Protein AF-N1ZTJ2-F1 (afdb_monomer)

Sequence (187 aa):
MTNTENTALQMIAEAARCPDYGPDMVKALMKKLDMNEKGFALLMNVAPSTVRLWTSGAAQPSGTARRLMQIYETGPEIVGRIDAFSTEFHEAGWHLKNMGRSIQGKPAQAEAKENGRVADAFKGAFRIERAFASAIGENVGLSLNALARLEQRAQRRPSVLEAMREQAAKAAPAKHQPEASHDRGSR

Mean predicted aligned error: 17.62 Å

Foldseek 3Di:
DPPVVVVVVVVVVVVVDQDFQALVNLVVLCVVLLFDLQLVCVQLVHDSVVSVCRNVVVDTDDPVSSVSSSCCVVCVCVVVVVLVVVVVVLVVVLVVVQVVCVVVVHHRDPDSDPDPPVVCSNVVRRPVRVVVVVVVVVVVVVVVVVVVVVVVVVVPDDDVVVVVVVVVVVPDDDDDDDDDDDDDDDD

Solvent-accessible surface area (backbone atoms only — not comparable to full-atom values): 10872 Å² total; per-residue (Å²): 131,68,65,64,58,52,47,52,51,47,53,52,50,57,73,63,55,68,65,84,62,47,26,67,54,48,50,49,47,30,58,74,69,52,36,50,58,59,38,46,12,58,77,68,73,50,55,42,67,56,44,49,28,26,53,68,56,80,40,74,65,51,75,68,53,30,47,51,51,50,50,46,67,77,41,56,67,54,58,57,52,52,53,50,50,53,49,54,53,50,51,52,53,49,52,52,51,30,50,56,31,45,77,71,74,37,80,58,69,90,63,82,74,70,62,54,76,68,53,40,50,50,54,45,33,51,50,59,44,52,54,50,54,49,54,50,51,53,52,51,52,52,51,52,53,51,49,53,52,50,50,54,50,57,75,67,49,78,55,65,69,55,55,50,50,54,50,52,64,72,64,59,76,86,87,80,82,90,80,78,92,77,90,80,84,91,134

Radius of gyration: 36.45 Å; Cα contacts (8 Å, |Δi|>4): 89; chains: 1; bounding box: 96×38×126 Å

pLDDT: mean 75.46, std 16.82, range [33.84, 97.94]

Secondary structure (DSSP, 8-state):
-HHHHHHHHHHHHHHHSPP---HHHHHHHHHHTT--HHHHHHHTTS-HHHHHHHHHTSSPPPHHHHHHHHHHHH-THHHHHHHHHHHHHHHHHHHHHHHHHHHTTPPPPSSPPP--HHHHHHHHHHHHHHHHHHHHHHHHHHHHHHHHHHHHHHHHS--HHHHHHHHHHHTPPPP--PPP-------

InterPro domains:
  IPR010982 Lambda repressor-like, DNA-binding domain superfamily [G3DSA:1.10.260.40] (21-82)
  IPR046656 Protein of unknown function DUF6674 [PF20379] (78-186)

Nearest PDB structures (foldseek):
  5j9i-assembly1_B  TM=9.222E-01  e=1.625E-03  Vibrio cholerae
  5j9i-assembly2_C  TM=9.084E-01  e=2.813E-03  Vibrio cholerae
  5jaa-assembly1_B  TM=7.399E-01  e=2.813E-03  Vibrio cholerae O1 biovar El Tor str. N16961
  4yba-assembly1_A  TM=8.754E-01  e=6.606E-03  Klebsiella pneumoniae
  2ox6-assembly2_C  TM=6.840E-01  e=5.583E-02  Shewanella oneidensis MR-1

Structure (mmCIF, N/CA/C/O backbone):
data_AF-N1ZTJ2-F1
#
_entry.id   AF-N1ZTJ2-F1
#
loop_
_atom_site.group_PDB
_atom_site.id
_atom_site.type_symbol
_atom_site.label_atom_id
_atom_site.label_alt_id
_atom_site.label_comp_id
_atom_site.label_asym_id
_atom_site.label_entity_id
_atom_site.label_seq_id
_atom_site.pdbx_PDB_ins_code
_atom_site.Cartn_x
_atom_site.Cartn_y
_atom_site.Cartn_z
_atom_site.occupancy
_atom_site.B_iso_or_equiv
_atom_site.auth_seq_id
_atom_site.auth_comp_id
_atom_site.auth_asym_id
_atom_site.auth_atom_id
_atom_site.pdbx_PDB_model_num
ATOM 1 N N . MET A 1 1 ? -33.379 -12.150 -25.823 1.00 49.50 1 MET A N 1
ATOM 2 C CA . MET A 1 1 ? -31.948 -12.431 -25.562 1.00 49.50 1 MET A CA 1
ATOM 3 C C . MET A 1 1 ? -31.199 -11.228 -24.964 1.00 49.50 1 MET A C 1
ATOM 5 O O . MET A 1 1 ? -29.995 -11.293 -24.821 1.00 49.50 1 MET A O 1
ATOM 9 N N . THR A 1 2 ? -31.884 -10.168 -24.515 1.00 53.75 2 THR A N 1
ATOM 10 C CA . THR A 1 2 ? -31.262 -8.892 -24.103 1.00 53.75 2 THR A CA 1
ATOM 11 C C . THR A 1 2 ? -30.910 -8.783 -22.614 1.00 53.75 2 THR A C 1
ATOM 13 O O . THR A 1 2 ? -30.204 -7.863 -22.225 1.00 53.75 2 THR A O 1
ATOM 16 N N . ASN A 1 3 ? -31.398 -9.687 -21.756 1.00 57.44 3 ASN A N 1
ATOM 17 C CA . ASN A 1 3 ? -31.226 -9.549 -20.303 1.00 57.44 3 ASN A CA 1
ATOM 18 C C . ASN A 1 3 ? -29.841 -10.031 -19.834 1.00 57.44 3 ASN A C 1
ATOM 20 O O . ASN A 1 3 ? -29.191 -9.367 -19.038 1.00 57.44 3 ASN A O 1
ATOM 24 N N . THR A 1 4 ? -29.350 -11.139 -20.395 1.00 59.06 4 THR A N 1
ATOM 25 C CA . THR A 1 4 ? -28.075 -11.760 -20.002 1.00 59.06 4 THR A CA 1
ATOM 26 C C . THR A 1 4 ? -26.856 -10.950 -20.451 1.00 59.06 4 THR A C 1
ATOM 28 O O . THR A 1 4 ? -25.889 -10.826 -19.704 1.00 59.06 4 THR A O 1
ATOM 31 N N . GLU A 1 5 ? -26.908 -10.352 -21.645 1.00 59.25 5 GLU A N 1
ATOM 32 C CA . GLU A 1 5 ? -25.848 -9.468 -22.158 1.00 59.25 5 GLU A CA 1
ATOM 33 C C . GLU A 1 5 ? -25.756 -8.172 -21.341 1.00 59.25 5 GLU A C 1
ATOM 35 O O . GLU A 1 5 ? -24.659 -7.737 -20.993 1.00 59.25 5 GLU A O 1
ATOM 40 N N . ASN A 1 6 ? -26.901 -7.609 -20.936 1.00 61.72 6 ASN A N 1
ATOM 41 C CA . ASN A 1 6 ? -26.945 -6.450 -20.045 1.00 61.72 6 ASN A CA 1
ATOM 42 C C . ASN A 1 6 ? -26.380 -6.769 -18.652 1.00 61.72 6 ASN A C 1
ATOM 44 O O . ASN A 1 6 ? -25.674 -5.936 -18.089 1.00 61.72 6 ASN A O 1
ATOM 48 N N . THR A 1 7 ? -26.612 -7.975 -18.120 1.00 70.6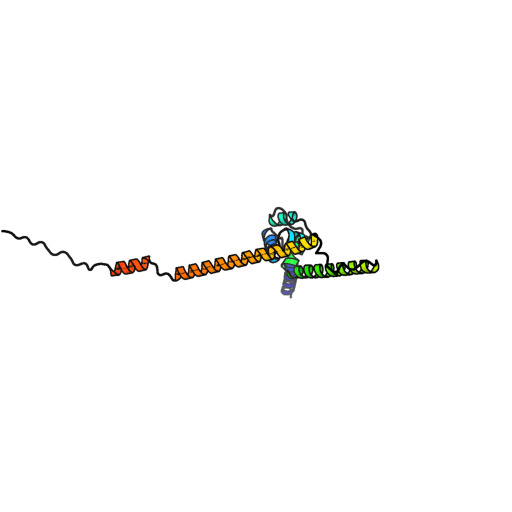2 7 THR A N 1
ATOM 49 C CA . THR A 1 7 ? -26.017 -8.423 -16.849 1.00 70.62 7 THR A CA 1
ATOM 50 C C . THR A 1 7 ? -24.504 -8.600 -16.956 1.00 70.62 7 THR A C 1
ATOM 52 O O . THR A 1 7 ? -23.780 -8.133 -16.084 1.00 70.62 7 THR A O 1
ATOM 55 N N . ALA A 1 8 ? -23.998 -9.211 -18.031 1.00 55.97 8 ALA A N 1
ATOM 56 C CA . ALA A 1 8 ? -22.558 -9.379 -18.229 1.00 55.97 8 ALA A CA 1
ATOM 57 C C . ALA A 1 8 ? -21.844 -8.026 -18.385 1.00 55.97 8 ALA A C 1
ATOM 59 O O . ALA A 1 8 ? -20.812 -7.793 -17.757 1.00 55.97 8 ALA A O 1
ATOM 60 N N . LEU A 1 9 ? -22.423 -7.100 -19.154 1.00 62.22 9 LEU A N 1
ATOM 61 C CA . LEU A 1 9 ? -21.903 -5.740 -19.290 1.00 62.22 9 LEU A CA 1
ATOM 62 C C . LEU A 1 9 ? -21.999 -4.952 -17.981 1.00 62.22 9 LEU A C 1
ATOM 64 O O . LEU A 1 9 ? -21.073 -4.211 -17.668 1.00 62.22 9 LEU A O 1
ATOM 68 N N . GLN A 1 10 ? -23.056 -5.138 -17.184 1.00 58.84 10 GLN A N 1
ATOM 69 C CA . GLN A 1 10 ? -23.153 -4.552 -15.844 1.00 58.84 10 GLN A CA 1
ATOM 70 C C . GLN A 1 10 ? -22.104 -5.117 -14.889 1.00 58.84 10 GLN A C 1
ATOM 72 O O . GLN A 1 10 ? -21.469 -4.330 -14.201 1.00 58.84 10 GLN A O 1
ATOM 77 N N . MET A 1 11 ? -21.858 -6.429 -14.894 1.00 57.44 11 MET A N 1
ATOM 78 C CA . MET A 1 11 ? -20.824 -7.062 -14.068 1.00 57.44 11 MET A CA 1
ATOM 79 C C . MET A 1 11 ? -19.417 -6.604 -14.468 1.00 57.44 11 MET A C 1
ATOM 81 O O . MET A 1 11 ? -18.589 -6.312 -13.608 1.00 57.44 11 MET A O 1
ATOM 85 N N . ILE A 1 12 ? -19.152 -6.477 -15.772 1.00 58.72 12 ILE A N 1
ATOM 86 C CA . ILE A 1 12 ? -17.889 -5.935 -16.290 1.00 58.72 12 ILE A CA 1
ATOM 87 C C . ILE A 1 12 ? -17.766 -4.443 -15.940 1.00 58.72 12 ILE A C 1
ATOM 89 O O . ILE A 1 12 ? -16.694 -3.998 -15.541 1.00 58.72 12 ILE A O 1
ATOM 93 N N . ALA A 1 13 ? -18.851 -3.668 -16.026 1.00 55.62 13 ALA A N 1
ATOM 94 C CA . ALA A 1 13 ? -18.872 -2.244 -15.692 1.00 55.62 13 ALA A CA 1
ATOM 95 C C . ALA A 1 13 ? -18.807 -1.961 -14.178 1.00 55.62 13 ALA A C 1
ATOM 97 O O . ALA A 1 13 ? -18.244 -0.943 -13.777 1.00 55.62 13 ALA A O 1
ATOM 98 N N . GLU A 1 14 ? -19.360 -2.828 -13.328 1.00 56.22 14 GLU A N 1
ATOM 99 C CA . GLU A 1 14 ? -19.190 -2.791 -11.868 1.00 56.22 14 GLU A CA 1
ATOM 100 C C . GLU A 1 14 ? -17.761 -3.162 -11.480 1.00 56.22 14 GLU A C 1
ATOM 102 O O . GLU A 1 14 ? -17.148 -2.445 -10.695 1.00 56.22 14 GLU A O 1
ATOM 107 N N . ALA A 1 15 ? -17.179 -4.191 -12.103 1.00 56.03 15 ALA A N 1
ATOM 108 C CA . ALA A 1 15 ? -15.765 -4.521 -11.930 1.00 56.03 15 ALA A CA 1
ATOM 109 C C . ALA A 1 15 ? -14.822 -3.420 -12.472 1.00 56.03 15 ALA A C 1
ATOM 111 O O . ALA A 1 15 ? -13.697 -3.251 -11.989 1.00 56.03 15 ALA A O 1
ATOM 112 N N . ALA A 1 16 ? -15.265 -2.648 -13.471 1.00 60.81 16 ALA A N 1
ATOM 113 C CA . ALA A 1 16 ? -14.497 -1.554 -14.065 1.00 60.81 16 ALA A CA 1
ATOM 114 C C . ALA A 1 16 ? -14.626 -0.222 -13.312 1.00 60.81 16 ALA A C 1
ATOM 116 O O . ALA A 1 16 ? -13.721 0.613 -13.414 1.00 60.81 16 ALA A O 1
ATOM 117 N N . ARG A 1 17 ? -15.710 0.006 -12.556 1.00 76.56 17 ARG A N 1
ATOM 118 C CA . ARG A 1 17 ? -15.886 1.255 -11.808 1.00 76.56 17 ARG A CA 1
ATOM 119 C C . ARG A 1 17 ? -14.901 1.313 -10.647 1.00 76.56 17 ARG A C 1
ATOM 121 O O . ARG A 1 17 ? -14.835 0.430 -9.799 1.00 76.56 17 ARG A O 1
ATOM 128 N N . CYS A 1 18 ? -14.094 2.367 -10.653 1.00 82.19 18 CYS A N 1
ATOM 129 C CA . CYS A 1 18 ? -13.120 2.619 -9.608 1.00 82.19 18 CYS A CA 1
ATOM 130 C C . CYS A 1 18 ? -13.835 3.240 -8.397 1.00 82.19 18 CYS A C 1
ATOM 132 O O . CYS A 1 18 ? -14.467 4.284 -8.577 1.00 82.19 18 CYS A O 1
ATOM 134 N N . PRO A 1 19 ? -13.766 2.628 -7.199 1.00 89.25 19 PRO A N 1
ATOM 135 C CA . PRO A 1 19 ? -14.404 3.174 -6.007 1.00 89.25 19 PRO A CA 1
ATOM 136 C C . PRO A 1 19 ? -13.863 4.559 -5.646 1.00 89.25 19 PRO A C 1
ATOM 138 O O . PRO A 1 19 ? -12.674 4.846 -5.816 1.00 89.25 19 PRO A O 1
ATOM 141 N N . ASP A 1 20 ? -14.723 5.404 -5.081 1.00 90.94 20 ASP A N 1
ATOM 142 C CA . ASP A 1 20 ? -14.302 6.658 -4.461 1.00 90.94 20 ASP A CA 1
ATOM 143 C C . ASP A 1 20 ? -13.757 6.377 -3.058 1.00 90.94 20 ASP A C 1
ATOM 145 O O . ASP A 1 20 ? -14.511 6.183 -2.108 1.00 90.94 20 ASP A O 1
ATOM 149 N N . TYR A 1 21 ? -12.430 6.337 -2.930 1.00 93.94 21 TYR A N 1
ATOM 150 C CA . TYR A 1 21 ? -11.738 6.047 -1.672 1.00 93.94 21 TYR A CA 1
ATOM 151 C C . TYR A 1 21 ? -11.842 7.185 -0.655 1.00 93.94 21 TYR A C 1
ATOM 153 O O . TYR A 1 21 ? -10.965 8.042 -0.564 1.00 93.94 21 TYR A O 1
ATOM 161 N N . GLY A 1 22 ? -12.906 7.143 0.150 1.00 94.62 22 GLY A N 1
ATOM 162 C CA . GLY A 1 22 ? -13.051 7.973 1.340 1.00 94.62 22 GLY A CA 1
ATOM 163 C C . GLY A 1 22 ? -12.065 7.603 2.463 1.00 94.62 22 GLY A C 1
ATOM 164 O O . GLY A 1 22 ? -11.461 6.525 2.438 1.00 94.62 22 GLY A O 1
ATOM 165 N N . PRO A 1 23 ? -11.930 8.460 3.491 1.00 97.19 23 PRO A N 1
ATOM 166 C CA . PRO A 1 23 ? -10.909 8.321 4.533 1.00 97.19 23 PRO A CA 1
ATOM 167 C C . PRO A 1 23 ? -10.902 6.966 5.241 1.00 97.19 23 PRO A C 1
ATOM 169 O O . PRO A 1 23 ? -9.838 6.398 5.490 1.00 97.19 23 PRO A O 1
ATOM 172 N N . ASP A 1 24 ? -12.083 6.427 5.538 1.00 96.94 24 ASP A N 1
ATOM 173 C CA . ASP A 1 24 ? -12.219 5.156 6.250 1.00 96.94 24 ASP A CA 1
ATOM 174 C C . ASP A 1 24 ? -11.849 3.960 5.373 1.00 96.94 24 ASP A C 1
ATOM 176 O O . ASP A 1 24 ? -11.235 3.016 5.865 1.00 96.94 24 ASP A O 1
ATOM 180 N N . MET A 1 25 ? -12.125 4.025 4.066 1.00 96.38 25 MET A N 1
ATOM 181 C CA . MET A 1 25 ? -11.714 2.978 3.127 1.00 96.38 25 MET A CA 1
ATOM 182 C C . MET A 1 25 ? -10.201 2.977 2.920 1.00 96.38 25 MET A C 1
ATOM 184 O O . MET A 1 25 ? -9.592 1.912 2.894 1.00 96.38 25 MET A O 1
ATOM 188 N N . VAL A 1 26 ? -9.570 4.156 2.855 1.00 96.69 26 VAL A N 1
ATOM 189 C CA . VAL A 1 26 ? -8.102 4.257 2.793 1.00 96.69 26 VAL A CA 1
ATOM 190 C C . VAL A 1 26 ? -7.474 3.653 4.054 1.00 96.69 26 VAL A C 1
ATOM 192 O O . VAL A 1 26 ? -6.563 2.835 3.950 1.00 96.69 26 VAL A O 1
ATOM 195 N N . LYS A 1 27 ? -7.999 3.974 5.246 1.00 96.56 27 LYS A N 1
ATOM 196 C CA . LYS A 1 27 ? -7.535 3.374 6.513 1.00 96.56 27 LYS A CA 1
ATOM 197 C C . LYS A 1 27 ? -7.765 1.862 6.560 1.00 96.56 27 LYS A C 1
ATOM 199 O O . LYS A 1 27 ? -6.896 1.129 7.029 1.00 96.56 27 LYS A O 1
ATOM 204 N N . ALA A 1 28 ? -8.915 1.388 6.084 1.00 96.12 28 ALA A N 1
ATOM 205 C CA . ALA A 1 28 ? -9.232 -0.035 6.035 1.00 96.12 28 ALA A CA 1
ATOM 206 C C . ALA A 1 28 ? -8.286 -0.788 5.093 1.00 96.12 28 ALA A C 1
ATOM 208 O O . ALA A 1 28 ? -7.793 -1.853 5.459 1.00 96.12 28 ALA A O 1
ATOM 209 N N . LEU A 1 29 ? -7.973 -0.215 3.928 1.00 95.06 29 LEU A N 1
ATOM 210 C CA . LEU A 1 29 ? -7.005 -0.776 2.990 1.00 95.06 29 LEU A CA 1
ATOM 211 C C . LEU A 1 29 ? -5.599 -0.819 3.596 1.00 95.06 29 LEU A C 1
ATOM 213 O O . LEU A 1 29 ? -4.957 -1.863 3.562 1.00 95.06 29 LEU A O 1
ATOM 217 N N . MET A 1 30 ? -5.144 0.274 4.213 1.00 94.06 30 MET A N 1
ATOM 218 C CA . MET A 1 30 ? -3.862 0.315 4.927 1.00 94.06 30 MET A CA 1
ATOM 219 C C . MET A 1 30 ? -3.770 -0.780 5.994 1.00 94.06 30 MET A C 1
ATOM 221 O O . MET A 1 30 ? -2.783 -1.507 6.054 1.00 94.06 30 MET A O 1
ATOM 225 N N . LYS A 1 31 ? -4.838 -0.966 6.779 1.00 91.56 31 LYS A N 1
ATOM 226 C CA . LYS A 1 31 ? -4.928 -2.043 7.771 1.00 91.56 31 LYS A CA 1
ATOM 227 C C . LYS A 1 31 ? -4.932 -3.432 7.127 1.00 91.56 31 LYS A C 1
ATOM 229 O O . LYS A 1 31 ? -4.279 -4.333 7.636 1.00 91.56 31 LYS A O 1
ATOM 234 N N . LYS A 1 32 ? -5.654 -3.616 6.017 1.00 89.81 32 LYS A N 1
ATOM 235 C CA . LYS A 1 32 ? -5.717 -4.884 5.269 1.00 89.81 32 LYS A CA 1
ATOM 236 C C . LYS A 1 32 ? -4.345 -5.295 4.733 1.00 89.81 32 LYS A C 1
ATOM 238 O O . LYS A 1 32 ? -4.042 -6.482 4.694 1.00 89.81 32 LYS A O 1
ATOM 243 N N . LEU A 1 33 ? -3.539 -4.317 4.328 1.00 88.69 33 LEU A N 1
ATOM 244 C CA . LEU A 1 33 ? -2.178 -4.515 3.833 1.00 88.69 33 LEU A CA 1
ATOM 245 C C . LEU A 1 33 ? -1.118 -4.538 4.947 1.00 88.69 33 LEU A C 1
ATOM 247 O O . LEU A 1 33 ? 0.052 -4.737 4.635 1.00 88.69 33 LEU A O 1
ATOM 251 N N . ASP A 1 34 ? -1.516 -4.335 6.208 1.00 86.38 34 ASP A N 1
ATOM 252 C CA . ASP A 1 34 ? -0.622 -4.231 7.370 1.00 86.38 34 ASP A CA 1
ATOM 253 C C . ASP A 1 34 ? 0.445 -3.123 7.211 1.00 86.38 34 ASP A C 1
ATOM 255 O O . ASP A 1 34 ? 1.640 -3.349 7.390 1.00 86.38 34 ASP A O 1
ATOM 259 N N . MET A 1 35 ? 0.013 -1.915 6.810 1.00 84.88 35 MET A N 1
ATOM 260 C CA . MET A 1 35 ? 0.899 -0.768 6.548 1.00 84.88 35 MET A CA 1
ATOM 261 C C . MET A 1 35 ? 0.491 0.527 7.262 1.00 84.88 35 MET A C 1
ATOM 263 O O . MET A 1 35 ? -0.663 0.958 7.210 1.00 84.88 35 MET A O 1
ATOM 267 N N . ASN A 1 36 ? 1.487 1.246 7.779 1.00 86.69 36 ASN A N 1
ATOM 268 C CA . ASN A 1 36 ? 1.384 2.637 8.223 1.00 86.69 36 ASN A CA 1
ATOM 269 C C . ASN A 1 36 ? 1.331 3.611 7.044 1.00 86.69 36 ASN A C 1
ATOM 271 O O . ASN A 1 36 ? 1.598 3.281 5.890 1.00 86.69 36 ASN A O 1
ATOM 275 N N . GLU A 1 37 ? 1.086 4.880 7.381 1.00 88.56 37 GLU A N 1
ATOM 276 C CA . GLU A 1 37 ? 1.129 6.028 6.472 1.00 88.56 37 GLU A CA 1
ATOM 277 C C . GLU A 1 37 ? 2.388 6.054 5.588 1.00 88.56 37 GLU A C 1
ATOM 279 O O . GLU A 1 37 ? 2.280 6.338 4.399 1.00 88.56 37 GLU A O 1
ATOM 284 N N . LYS A 1 38 ? 3.575 5.737 6.128 1.00 87.94 38 LYS A N 1
ATOM 285 C CA . LYS A 1 38 ? 4.837 5.790 5.369 1.00 87.94 38 LYS A CA 1
ATOM 286 C C . LYS A 1 38 ? 4.991 4.599 4.424 1.00 87.94 38 LYS A C 1
ATOM 288 O O . LYS A 1 38 ? 5.394 4.799 3.283 1.00 87.94 38 LYS A O 1
ATOM 293 N N . GLY A 1 39 ? 4.671 3.389 4.882 1.00 86.50 39 GLY A N 1
ATOM 294 C CA . GLY A 1 39 ? 4.70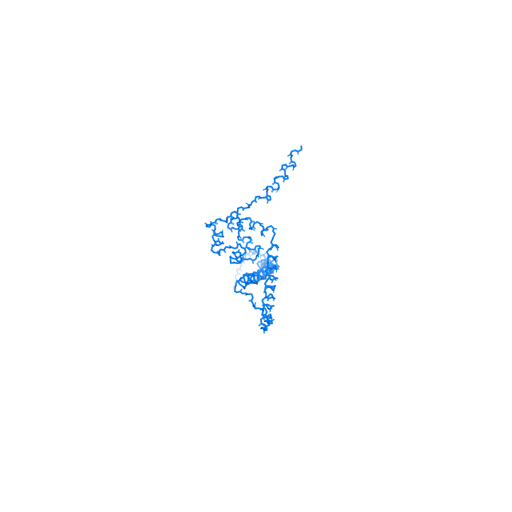3 2.172 4.067 1.00 86.50 39 GLY A CA 1
ATOM 295 C C . GLY A 1 39 ? 3.706 2.253 2.917 1.00 86.50 39 GLY A C 1
ATOM 296 O O . GLY A 1 39 ? 4.063 2.035 1.761 1.00 86.50 39 GLY A O 1
ATOM 297 N N . PHE A 1 40 ? 2.488 2.705 3.214 1.00 92.81 40 PHE A N 1
ATOM 298 C CA . PHE A 1 40 ? 1.466 2.925 2.201 1.00 92.81 40 PHE A CA 1
ATOM 299 C C . PHE A 1 40 ? 1.849 4.042 1.221 1.00 92.81 40 PHE A C 1
ATOM 301 O O . PHE A 1 40 ? 1.678 3.884 0.016 1.00 92.81 40 PHE A O 1
ATOM 308 N N . ALA A 1 41 ? 2.428 5.149 1.701 1.00 92.56 41 ALA A N 1
ATOM 309 C CA . ALA A 1 41 ? 2.919 6.220 0.832 1.00 92.56 41 ALA A CA 1
ATOM 310 C C . ALA A 1 41 ? 3.999 5.730 -0.140 1.00 92.56 41 ALA A C 1
ATOM 312 O O . ALA A 1 41 ? 3.986 6.095 -1.314 1.00 92.56 41 ALA A O 1
ATOM 313 N N . LEU A 1 42 ? 4.897 4.867 0.333 1.00 87.81 42 LEU A N 1
ATOM 314 C CA . LEU A 1 42 ? 5.957 4.280 -0.474 1.00 87.81 42 LEU A CA 1
ATOM 315 C C . LEU A 1 42 ? 5.406 3.306 -1.523 1.00 87.81 42 LEU A C 1
ATOM 317 O O . LEU A 1 42 ? 5.800 3.392 -2.683 1.00 87.81 42 LEU A O 1
ATOM 321 N N . LEU A 1 43 ? 4.443 2.455 -1.149 1.00 88.69 43 LEU A N 1
ATOM 322 C CA . LEU A 1 43 ? 3.724 1.586 -2.091 1.00 88.69 43 LEU A CA 1
ATOM 323 C C . LEU A 1 43 ? 2.984 2.394 -3.171 1.00 88.69 43 LEU A C 1
ATOM 325 O O . LEU A 1 43 ? 2.928 1.997 -4.334 1.00 88.69 43 LEU A O 1
ATOM 329 N N . MET A 1 44 ? 2.414 3.533 -2.783 1.00 92.88 44 MET A N 1
ATOM 330 C CA . MET A 1 44 ? 1.668 4.428 -3.668 1.00 92.88 44 MET A CA 1
ATOM 331 C C . MET A 1 44 ? 2.562 5.413 -4.437 1.00 92.88 44 MET A C 1
ATOM 333 O O . MET A 1 44 ? 2.049 6.159 -5.268 1.00 92.88 44 MET A O 1
ATOM 337 N N . ASN A 1 45 ? 3.875 5.426 -4.175 1.00 91.75 45 ASN A N 1
ATOM 338 C CA . ASN A 1 45 ? 4.840 6.393 -4.705 1.00 91.75 45 ASN A CA 1
ATOM 339 C C . ASN A 1 45 ? 4.403 7.865 -4.516 1.00 91.75 45 ASN A C 1
ATOM 341 O O . ASN A 1 45 ? 4.426 8.673 -5.446 1.00 91.75 45 ASN A O 1
ATOM 345 N N . VAL A 1 46 ? 3.980 8.215 -3.300 1.00 93.62 46 VAL A N 1
ATOM 346 C CA . VAL A 1 46 ? 3.569 9.575 -2.904 1.00 93.62 46 VAL A CA 1
ATOM 347 C C . VAL A 1 46 ? 4.238 9.998 -1.593 1.00 93.62 46 VAL A C 1
ATOM 349 O O . VAL A 1 46 ? 4.882 9.202 -0.912 1.00 93.62 46 VAL A O 1
ATOM 352 N N . ALA A 1 47 ? 4.084 11.266 -1.207 1.00 93.31 47 ALA A N 1
ATOM 353 C CA . ALA A 1 47 ? 4.541 11.738 0.096 1.00 93.31 47 ALA A CA 1
ATOM 354 C C . ALA A 1 47 ? 3.621 11.230 1.231 1.00 93.31 47 ALA A C 1
ATOM 356 O O . ALA A 1 47 ? 2.403 11.168 1.043 1.00 93.31 47 ALA A O 1
ATOM 357 N N . PRO A 1 48 ? 4.148 10.957 2.444 1.00 93.69 48 PRO A N 1
ATOM 358 C CA . PRO A 1 48 ? 3.320 10.597 3.602 1.00 93.69 48 PRO A CA 1
ATOM 359 C C . PRO A 1 48 ? 2.235 11.636 3.921 1.00 93.69 48 PRO A C 1
ATOM 361 O O . PRO A 1 48 ? 1.100 11.282 4.233 1.00 93.69 48 PRO A O 1
ATOM 364 N N . SER A 1 49 ? 2.537 12.926 3.725 1.00 93.44 49 SER A N 1
ATOM 365 C CA . SER A 1 49 ? 1.563 14.013 3.879 1.00 93.44 49 SER A CA 1
ATOM 366 C C . SER A 1 49 ? 0.348 13.855 2.962 1.00 93.44 49 SER A C 1
ATOM 368 O O . SER A 1 49 ? -0.767 14.147 3.381 1.00 93.44 49 SER A O 1
ATOM 370 N N . THR A 1 50 ? 0.530 13.343 1.744 1.00 96.19 50 THR A N 1
ATOM 371 C CA . THR A 1 50 ? -0.567 13.060 0.811 1.00 96.19 50 THR A CA 1
ATOM 372 C C . THR A 1 50 ? -1.482 11.960 1.349 1.00 96.19 50 THR A C 1
ATOM 374 O O . THR A 1 50 ? -2.699 12.125 1.346 1.00 96.19 50 THR A O 1
ATOM 377 N N . VAL A 1 51 ? -0.914 10.880 1.894 1.00 96.31 51 VAL A N 1
ATOM 378 C CA . VAL A 1 51 ? -1.693 9.812 2.548 1.00 96.31 51 VAL A CA 1
ATOM 379 C C . VAL A 1 51 ? -2.424 10.345 3.782 1.00 96.31 51 VAL A C 1
ATOM 381 O O . VAL A 1 51 ? -3.586 10.005 4.021 1.00 96.31 51 VAL A O 1
ATOM 384 N N . ARG A 1 52 ? -1.794 11.245 4.544 1.00 96.88 52 ARG A N 1
ATOM 385 C CA . ARG A 1 52 ? -2.436 11.912 5.681 1.00 96.88 52 ARG A CA 1
ATOM 386 C C . ARG A 1 52 ? -3.632 12.769 5.261 1.00 96.88 52 ARG A C 1
ATOM 388 O O . ARG A 1 52 ? -4.649 12.744 5.943 1.00 96.88 52 ARG A O 1
ATOM 395 N N . LEU A 1 53 ? -3.546 13.480 4.134 1.00 97.94 53 LEU A N 1
ATOM 396 C CA . LEU A 1 53 ? -4.677 14.236 3.579 1.00 97.94 53 LEU A CA 1
ATOM 397 C C . LEU A 1 53 ? -5.837 13.320 3.156 1.00 97.94 53 LEU A C 1
ATOM 399 O O . LEU A 1 53 ? -6.995 13.664 3.385 1.00 97.94 53 LEU A O 1
ATOM 403 N N . TRP A 1 54 ? -5.543 12.151 2.581 1.00 97.56 54 TRP A N 1
ATOM 404 C CA . TRP A 1 54 ? -6.568 11.167 2.209 1.00 97.56 54 TRP A CA 1
ATOM 405 C C . TRP A 1 54 ? -7.259 10.565 3.433 1.00 97.56 54 TRP A C 1
ATOM 407 O O . TRP A 1 54 ? -8.481 10.471 3.486 1.00 97.56 54 TRP A O 1
ATOM 417 N N . THR A 1 55 ? -6.484 10.207 4.456 1.00 96.81 55 THR A N 1
ATOM 418 C CA . THR A 1 55 ? -7.000 9.604 5.698 1.00 96.81 55 THR A CA 1
ATOM 419 C C . THR A 1 55 ? -7.673 10.605 6.641 1.00 96.81 55 THR A C 1
ATOM 421 O O . THR A 1 55 ? -8.455 10.192 7.503 1.00 96.81 55 THR A O 1
ATOM 424 N N . SER A 1 56 ? -7.415 11.907 6.490 1.00 97.00 56 SER A N 1
ATOM 425 C CA . SER A 1 56 ? -8.155 12.972 7.182 1.00 97.00 56 SER A CA 1
ATOM 426 C C . SER A 1 56 ? -9.380 13.463 6.407 1.00 97.00 56 SER A C 1
ATOM 428 O O . SER A 1 56 ? -10.221 14.147 6.981 1.00 97.00 56 SER A O 1
ATOM 430 N N . GLY A 1 57 ? -9.490 13.130 5.117 1.00 96.38 57 GLY A N 1
ATOM 431 C CA . GLY A 1 57 ? -10.542 13.630 4.227 1.00 96.38 57 GLY A CA 1
ATOM 432 C C . GLY A 1 57 ? -10.319 15.050 3.717 1.00 96.38 57 GLY A C 1
ATOM 433 O O . GLY A 1 57 ? -11.177 15.578 3.015 1.00 96.38 57 GLY A O 1
ATOM 434 N N . ALA A 1 58 ? -9.169 15.659 4.015 1.00 96.31 58 ALA A N 1
ATOM 435 C CA . ALA A 1 58 ? -8.806 16.980 3.508 1.00 96.31 58 ALA A CA 1
ATOM 436 C C . ALA A 1 58 ? -8.552 16.988 1.988 1.00 96.31 58 ALA A C 1
ATOM 438 O O . ALA A 1 58 ? -8.650 18.038 1.356 1.00 96.31 58 ALA A O 1
ATOM 439 N N . ALA A 1 59 ? -8.228 15.836 1.393 1.00 95.81 59 ALA A N 1
ATOM 440 C CA . ALA A 1 59 ? -8.133 15.668 -0.055 1.00 95.81 59 ALA A CA 1
ATOM 441 C C . ALA A 1 59 ? -8.574 14.264 -0.481 1.00 95.81 59 ALA A C 1
ATOM 443 O O . ALA A 1 59 ? -8.478 13.313 0.291 1.00 95.81 59 ALA A O 1
ATOM 444 N N . GLN A 1 60 ? -8.999 14.126 -1.736 1.00 93.25 60 GLN A N 1
ATOM 445 C CA . GLN A 1 60 ? -9.336 12.833 -2.335 1.00 93.25 60 GLN A CA 1
ATOM 446 C C . GLN A 1 60 ? -8.151 12.266 -3.132 1.00 93.25 60 GLN A C 1
ATOM 448 O O . GLN A 1 60 ? -7.386 13.041 -3.720 1.00 93.25 60 GLN A O 1
ATOM 453 N N . PRO A 1 61 ? -7.980 10.932 -3.195 1.00 95.81 61 PRO A N 1
ATOM 454 C CA . PRO A 1 61 ? -6.992 10.332 -4.080 1.00 95.81 61 PRO A CA 1
ATOM 455 C C . PRO A 1 61 ? -7.331 10.599 -5.550 1.00 95.81 61 PRO A C 1
ATOM 457 O O . PRO A 1 61 ? -8.494 10.570 -5.957 1.00 95.81 61 PRO A O 1
ATOM 460 N N . SER A 1 62 ? -6.301 10.842 -6.363 1.00 93.88 62 SER A N 1
ATOM 461 C CA . SER A 1 62 ? -6.463 11.009 -7.811 1.00 93.88 62 SER A CA 1
ATOM 462 C C . SER A 1 62 ? -6.994 9.726 -8.462 1.00 93.88 62 SER A C 1
ATOM 464 O O . SER A 1 62 ? -6.862 8.639 -7.903 1.00 93.88 62 SER A O 1
ATOM 466 N N . GLY A 1 63 ? -7.552 9.819 -9.674 1.00 91.44 63 GLY A N 1
ATOM 467 C CA . GLY A 1 63 ? -8.095 8.652 -10.386 1.00 91.44 63 GLY A CA 1
ATOM 468 C C . GLY A 1 63 ? -7.105 7.484 -10.494 1.00 91.44 63 GLY A C 1
ATOM 469 O O . GLY A 1 63 ? -7.465 6.343 -10.213 1.00 91.44 63 GLY A O 1
ATOM 470 N N . THR A 1 64 ? -5.837 7.775 -10.798 1.00 91.38 64 THR A N 1
ATOM 471 C CA . THR A 1 64 ? -4.759 6.773 -10.829 1.00 91.38 64 THR A CA 1
ATOM 472 C C . THR A 1 64 ? -4.498 6.168 -9.452 1.00 91.38 64 THR A C 1
ATOM 474 O O . THR A 1 64 ? -4.371 4.951 -9.338 1.00 91.38 64 THR A O 1
ATOM 477 N N . ALA A 1 65 ? -4.464 6.991 -8.397 1.00 94.50 65 ALA A N 1
ATOM 478 C CA . ALA A 1 65 ? -4.280 6.506 -7.033 1.00 94.50 65 ALA A CA 1
ATOM 479 C C . ALA A 1 65 ? -5.436 5.589 -6.608 1.00 94.50 65 ALA A C 1
ATOM 481 O O . ALA A 1 65 ? -5.189 4.503 -6.096 1.00 94.50 65 ALA A O 1
ATOM 482 N N . ARG A 1 66 ? -6.688 5.957 -6.902 1.00 95.25 66 ARG A N 1
ATOM 483 C CA . ARG A 1 66 ? -7.857 5.104 -6.626 1.00 95.25 66 ARG A CA 1
ATOM 484 C C . ARG A 1 66 ? -7.782 3.775 -7.373 1.00 95.25 66 ARG A C 1
ATOM 486 O O . ARG A 1 66 ? -8.098 2.733 -6.806 1.00 95.25 66 ARG A O 1
ATOM 493 N N . ARG A 1 67 ? -7.307 3.780 -8.623 1.00 92.56 67 ARG A N 1
ATOM 494 C CA . ARG A 1 67 ? -7.166 2.539 -9.393 1.00 92.56 67 ARG A CA 1
ATOM 495 C C . ARG A 1 67 ? -6.092 1.622 -8.812 1.00 92.56 67 ARG A C 1
ATOM 497 O O . ARG A 1 67 ? -6.319 0.420 -8.734 1.00 92.56 67 ARG A O 1
ATOM 504 N N . LEU A 1 68 ? -4.964 2.175 -8.365 1.00 92.81 68 LEU A N 1
ATOM 505 C CA . LEU A 1 68 ? -3.935 1.411 -7.652 1.00 92.81 68 LEU A CA 1
ATOM 506 C C . LEU A 1 68 ? -4.462 0.851 -6.327 1.00 92.81 68 LEU A C 1
ATOM 508 O O . LEU A 1 68 ? -4.278 -0.330 -6.054 1.00 92.81 68 LEU A O 1
ATOM 512 N N . MET A 1 69 ? -5.184 1.661 -5.547 1.00 95.19 69 MET A N 1
ATOM 513 C CA . MET A 1 69 ? -5.832 1.207 -4.313 1.00 95.19 69 MET A CA 1
ATOM 514 C C . MET A 1 69 ? -6.777 0.030 -4.569 1.00 95.19 69 MET A C 1
ATOM 516 O O . MET A 1 69 ? -6.711 -0.960 -3.850 1.00 95.19 69 MET A O 1
ATOM 520 N N . GLN A 1 70 ? -7.576 0.085 -5.638 1.00 92.88 70 GLN A N 1
ATOM 521 C CA . GLN A 1 70 ? -8.458 -1.012 -6.040 1.00 92.88 70 GLN A CA 1
ATOM 522 C C . GLN A 1 70 ? -7.693 -2.281 -6.419 1.00 92.88 70 GLN A C 1
ATOM 524 O O . GLN A 1 70 ? -8.110 -3.380 -6.055 1.00 92.88 70 GLN A O 1
ATOM 529 N N . ILE A 1 71 ? -6.569 -2.154 -7.128 1.00 89.62 71 ILE A N 1
ATOM 530 C CA . ILE A 1 71 ? -5.712 -3.300 -7.460 1.00 89.62 71 ILE A CA 1
ATOM 531 C C . ILE A 1 71 ? -5.183 -3.948 -6.176 1.00 89.62 71 ILE A C 1
ATOM 533 O O . ILE A 1 71 ? -5.286 -5.161 -6.025 1.00 89.62 71 ILE A O 1
ATOM 537 N N . TYR A 1 72 ? -4.691 -3.157 -5.221 1.00 92.00 72 TYR A N 1
ATOM 538 C CA . TYR A 1 72 ? -4.205 -3.687 -3.943 1.00 92.00 72 TYR A CA 1
ATOM 539 C C . TYR A 1 72 ? -5.323 -4.241 -3.055 1.00 92.00 72 TYR A C 1
ATOM 541 O O . TYR A 1 72 ? -5.109 -5.187 -2.301 1.00 92.00 72 TYR A O 1
ATOM 549 N N . GLU A 1 73 ? -6.527 -3.678 -3.137 1.00 90.81 73 GLU A N 1
ATOM 550 C CA . GLU A 1 73 ? -7.684 -4.174 -2.401 1.00 90.81 73 GLU A CA 1
ATOM 551 C C . GLU A 1 73 ? -8.174 -5.521 -2.944 1.00 90.81 73 GLU A C 1
ATOM 553 O O . GLU A 1 73 ? -8.497 -6.413 -2.156 1.00 90.81 73 GLU A O 1
ATOM 558 N N . THR A 1 74 ? -8.225 -5.668 -4.270 1.00 88.69 74 THR A N 1
ATOM 559 C CA . THR A 1 74 ? -8.691 -6.887 -4.951 1.00 88.69 74 THR A CA 1
ATOM 560 C C . THR A 1 74 ? -7.645 -7.999 -4.958 1.00 88.69 74 THR A C 1
ATOM 562 O O . THR A 1 74 ? -8.018 -9.158 -4.799 1.00 88.69 74 THR A O 1
ATOM 565 N N . GLY A 1 75 ? -6.360 -7.653 -5.078 1.00 84.56 75 GLY A N 1
ATOM 566 C CA . GLY A 1 75 ? -5.230 -8.586 -5.079 1.00 84.56 75 GLY A CA 1
ATOM 567 C C . GLY A 1 75 ? -4.125 -8.162 -4.105 1.00 84.56 75 GLY A C 1
ATOM 568 O O . GLY A 1 75 ? -3.074 -7.683 -4.544 1.00 84.56 75 GLY A O 1
ATOM 569 N N . PRO A 1 76 ? -4.316 -8.308 -2.779 1.00 84.88 76 PRO A N 1
ATOM 570 C CA . PRO A 1 76 ? -3.308 -7.925 -1.785 1.00 84.88 76 PRO A CA 1
ATOM 571 C C . PRO A 1 76 ? -1.993 -8.715 -1.918 1.00 84.88 76 PRO A C 1
ATOM 573 O O . PRO A 1 76 ? -0.928 -8.215 -1.556 1.00 84.88 76 PRO A O 1
ATOM 576 N N . GLU A 1 77 ? -2.023 -9.919 -2.494 1.00 84.38 77 GLU A N 1
ATOM 577 C CA . GLU A 1 77 ? -0.843 -10.742 -2.782 1.00 84.38 77 GLU A CA 1
ATOM 578 C C . GLU A 1 77 ? 0.140 -10.088 -3.765 1.00 84.38 77 GLU A C 1
ATOM 580 O O . GLU A 1 77 ? 1.328 -10.420 -3.763 1.00 84.38 77 GLU A O 1
ATOM 585 N N . ILE A 1 78 ? -0.325 -9.131 -4.579 1.00 85.44 78 ILE A N 1
ATOM 586 C CA . ILE A 1 78 ? 0.520 -8.362 -5.503 1.00 85.44 78 ILE A CA 1
ATOM 587 C C . ILE A 1 78 ? 1.602 -7.601 -4.733 1.00 85.44 78 ILE A C 1
ATOM 589 O O . ILE A 1 78 ? 2.740 -7.530 -5.194 1.00 85.44 78 ILE A O 1
ATOM 593 N N . VAL A 1 79 ? 1.286 -7.096 -3.538 1.00 84.56 79 VAL A N 1
ATOM 594 C CA . VAL A 1 79 ? 2.260 -6.402 -2.682 1.00 84.56 79 VAL A CA 1
ATOM 595 C C . VAL A 1 79 ? 3.410 -7.338 -2.301 1.00 84.56 79 VAL A C 1
ATOM 597 O O . VAL A 1 79 ? 4.573 -6.955 -2.402 1.00 84.56 79 VAL A O 1
ATOM 600 N N . GLY A 1 80 ? 3.105 -8.589 -1.942 1.00 81.06 80 GLY A N 1
ATOM 601 C CA . GLY A 1 80 ? 4.127 -9.594 -1.634 1.00 81.06 80 GLY A CA 1
ATOM 602 C C . GLY A 1 80 ? 5.000 -9.943 -2.843 1.00 81.06 80 GLY A C 1
ATOM 603 O O . GLY A 1 80 ? 6.208 -10.116 -2.705 1.00 81.06 80 GLY A O 1
ATOM 604 N N . ARG A 1 81 ? 4.419 -9.979 -4.049 1.00 82.31 81 ARG A N 1
ATOM 605 C CA . ARG A 1 81 ? 5.182 -10.187 -5.294 1.00 82.31 81 ARG A CA 1
ATOM 606 C C . ARG A 1 81 ? 6.120 -9.020 -5.604 1.00 82.31 81 ARG A C 1
ATOM 608 O O . ARG A 1 81 ? 7.230 -9.256 -6.070 1.00 82.31 81 ARG A O 1
ATOM 615 N N . ILE A 1 82 ? 5.694 -7.784 -5.333 1.00 81.94 82 ILE A N 1
ATOM 616 C CA . ILE A 1 82 ? 6.542 -6.590 -5.483 1.00 81.94 82 ILE A CA 1
ATOM 617 C C . ILE A 1 82 ? 7.746 -6.670 -4.536 1.00 81.94 82 ILE A C 1
ATOM 619 O O . ILE A 1 82 ? 8.868 -6.395 -4.957 1.00 81.94 82 ILE A O 1
ATOM 623 N N . ASP A 1 83 ? 7.536 -7.073 -3.281 1.00 78.00 83 ASP A N 1
ATOM 624 C CA . ASP A 1 83 ? 8.618 -7.211 -2.297 1.00 78.00 83 ASP A CA 1
ATOM 625 C C . ASP A 1 83 ? 9.618 -8.322 -2.669 1.00 78.00 83 ASP A C 1
ATOM 627 O O . ASP A 1 83 ? 10.835 -8.111 -2.630 1.00 78.00 83 ASP A O 1
ATOM 631 N N . ALA A 1 84 ? 9.113 -9.476 -3.122 1.00 78.38 84 ALA A N 1
ATOM 632 C CA . ALA A 1 84 ? 9.945 -10.571 -3.621 1.00 78.38 84 ALA A CA 1
ATOM 633 C C . ALA A 1 84 ? 10.802 -10.126 -4.817 1.00 78.38 84 ALA A C 1
ATOM 635 O O . ALA A 1 84 ? 12.027 -10.249 -4.782 1.00 78.38 84 ALA A O 1
ATOM 636 N N . PHE A 1 85 ? 10.178 -9.504 -5.823 1.00 79.06 85 PHE A N 1
ATOM 637 C CA . PHE A 1 85 ? 10.884 -8.978 -6.992 1.00 79.06 85 PHE A CA 1
ATOM 638 C C . PHE A 1 85 ? 11.935 -7.924 -6.614 1.00 79.06 85 PHE A C 1
ATOM 640 O O . PHE A 1 85 ? 13.049 -7.937 -7.132 1.00 79.06 85 PHE A O 1
ATOM 647 N N . SER A 1 86 ? 11.607 -7.021 -5.686 1.00 76.06 86 SER A N 1
ATOM 648 C CA . SER A 1 86 ? 12.538 -6.003 -5.181 1.00 76.06 86 SER A CA 1
ATOM 649 C C . SER A 1 86 ? 13.781 -6.631 -4.537 1.00 76.06 86 SER A C 1
ATOM 651 O O . SER A 1 86 ? 14.900 -6.150 -4.738 1.00 76.06 86 SER A O 1
ATOM 653 N N . THR A 1 87 ? 13.603 -7.733 -3.803 1.00 77.62 87 THR A N 1
ATOM 654 C CA . THR A 1 87 ? 14.703 -8.472 -3.167 1.00 77.62 87 THR A CA 1
ATOM 655 C C . THR A 1 87 ? 15.591 -9.160 -4.202 1.00 77.62 87 THR A C 1
ATOM 657 O O . THR A 1 87 ? 16.801 -8.935 -4.197 1.00 77.62 87 THR A O 1
ATOM 660 N N . GLU A 1 88 ? 15.007 -9.901 -5.144 1.00 80.81 88 GLU A N 1
ATOM 661 C CA . GLU A 1 88 ? 15.753 -10.559 -6.228 1.00 80.81 88 GLU A CA 1
ATOM 662 C C . GLU A 1 88 ? 16.525 -9.544 -7.084 1.00 80.81 88 GLU A C 1
ATOM 664 O O . GLU A 1 88 ? 17.702 -9.731 -7.403 1.00 80.81 88 GLU A O 1
ATOM 669 N N . PHE A 1 89 ? 15.891 -8.416 -7.418 1.00 78.88 89 PHE A N 1
ATOM 670 C CA . PHE A 1 89 ? 16.524 -7.356 -8.196 1.00 78.88 89 PHE A CA 1
ATOM 671 C C . PHE A 1 89 ? 17.703 -6.718 -7.447 1.00 78.88 89 PHE A C 1
ATOM 673 O O . PHE A 1 89 ? 18.734 -6.396 -8.047 1.00 78.88 89 PHE A O 1
ATOM 680 N N . HIS A 1 90 ? 17.581 -6.556 -6.127 1.00 78.81 90 HIS A N 1
ATOM 681 C CA . HIS A 1 90 ? 18.667 -6.063 -5.286 1.00 78.81 90 HIS A CA 1
ATOM 682 C C . HIS A 1 90 ? 19.870 -7.018 -5.282 1.00 78.81 90 HIS A C 1
ATOM 684 O O . HIS A 1 90 ? 21.005 -6.570 -5.465 1.00 78.81 90 HIS A O 1
ATOM 690 N N . GLU A 1 91 ? 19.628 -8.322 -5.133 1.00 84.06 91 GLU A N 1
ATOM 691 C CA . GLU A 1 91 ? 20.665 -9.359 -5.171 1.00 84.06 91 GLU A CA 1
ATOM 692 C C . GLU A 1 91 ? 21.363 -9.407 -6.535 1.00 84.06 91 GLU A C 1
ATOM 694 O O . GLU A 1 91 ? 22.594 -9.370 -6.609 1.00 84.06 91 GLU A O 1
ATOM 699 N N . ALA A 1 92 ? 20.596 -9.383 -7.628 1.00 82.56 92 ALA A N 1
ATOM 700 C CA . ALA A 1 92 ? 21.141 -9.344 -8.983 1.00 82.56 92 ALA A CA 1
ATOM 701 C C . ALA A 1 92 ? 22.024 -8.103 -9.214 1.00 82.56 92 ALA A C 1
ATOM 703 O O . ALA A 1 92 ? 23.136 -8.206 -9.745 1.00 82.56 92 ALA A O 1
ATOM 704 N N . GLY A 1 93 ? 21.575 -6.928 -8.759 1.00 84.38 93 GLY A N 1
ATOM 705 C CA . GLY A 1 93 ? 22.361 -5.694 -8.814 1.00 84.38 93 GLY A CA 1
ATOM 706 C C . GLY A 1 93 ? 23.651 -5.769 -7.988 1.00 84.38 93 GLY A C 1
ATOM 707 O O . GLY A 1 93 ? 24.698 -5.267 -8.413 1.00 84.38 93 GLY A O 1
ATOM 708 N N . TRP A 1 94 ? 23.611 -6.431 -6.830 1.00 84.69 94 TRP A N 1
ATOM 709 C CA . TRP A 1 94 ? 24.798 -6.683 -6.012 1.00 84.69 94 TRP A CA 1
ATOM 710 C C . TRP A 1 94 ? 25.798 -7.606 -6.717 1.00 84.69 94 TRP A C 1
ATOM 712 O O . TRP A 1 94 ? 26.985 -7.269 -6.799 1.00 84.69 94 TRP A O 1
ATOM 722 N N . HIS A 1 95 ? 25.336 -8.715 -7.294 1.00 84.88 95 HIS A N 1
ATOM 723 C CA . HIS A 1 95 ? 26.184 -9.628 -8.061 1.00 84.88 95 HIS A CA 1
ATOM 724 C C . HIS A 1 95 ? 26.854 -8.929 -9.246 1.00 84.88 95 HIS A C 1
ATOM 726 O O . HIS A 1 95 ? 28.068 -9.051 -9.425 1.00 84.88 95 HIS A O 1
ATOM 732 N N . LEU A 1 96 ? 26.099 -8.126 -10.002 1.00 87.38 96 LEU A N 1
ATOM 733 C CA . LEU A 1 96 ? 26.628 -7.329 -11.111 1.00 87.38 96 LEU A CA 1
ATOM 734 C C . LEU A 1 96 ? 27.736 -6.373 -10.645 1.00 87.38 96 LEU A C 1
ATOM 736 O O . LEU A 1 96 ? 28.790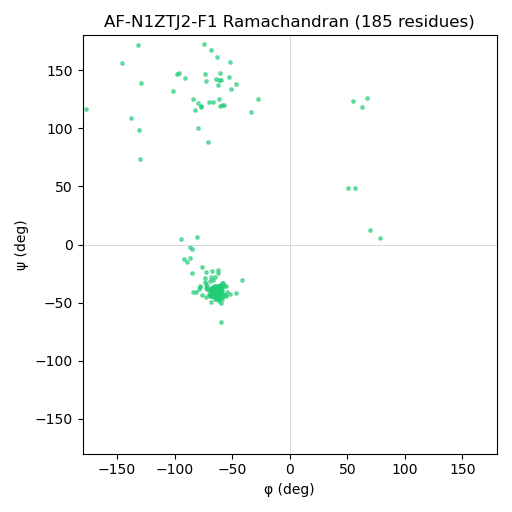 -6.256 -11.276 1.00 87.38 96 LEU A O 1
ATOM 740 N N . LYS A 1 97 ? 27.534 -5.718 -9.499 1.00 87.62 97 LYS A N 1
ATOM 741 C CA . LYS A 1 97 ? 28.538 -4.838 -8.896 1.00 87.62 97 LYS A CA 1
ATOM 742 C C . LYS A 1 97 ? 29.797 -5.601 -8.485 1.00 87.62 97 LYS A C 1
ATOM 744 O O . LYS A 1 97 ? 30.903 -5.114 -8.723 1.00 87.62 97 LYS A O 1
ATOM 749 N N . ASN A 1 98 ? 29.651 -6.782 -7.890 1.00 89.62 98 ASN A N 1
ATOM 750 C CA . ASN A 1 98 ? 30.778 -7.639 -7.527 1.00 89.62 98 ASN A CA 1
ATOM 751 C C . ASN A 1 98 ? 31.543 -8.142 -8.758 1.00 89.62 98 ASN A C 1
ATOM 753 O O . ASN A 1 98 ? 32.774 -8.110 -8.754 1.00 89.62 98 ASN A O 1
ATOM 757 N N . MET A 1 99 ? 30.839 -8.499 -9.834 1.00 87.88 99 MET A N 1
ATOM 758 C CA . MET A 1 99 ? 31.451 -8.846 -11.118 1.00 87.88 99 MET A CA 1
ATOM 759 C C . MET A 1 99 ? 32.285 -7.680 -11.667 1.00 87.88 99 MET A C 1
ATOM 761 O O . MET A 1 99 ? 33.453 -7.861 -12.004 1.00 87.88 99 MET A O 1
ATOM 765 N N . GLY A 1 100 ? 31.743 -6.456 -11.660 1.00 89.62 100 GLY A N 1
ATOM 766 C CA . GLY A 1 100 ? 32.483 -5.259 -12.078 1.00 89.62 100 GLY A CA 1
ATOM 767 C C . GLY A 1 100 ? 33.741 -4.988 -11.241 1.00 89.62 100 GLY A C 1
ATOM 768 O O . GLY A 1 100 ? 34.766 -4.570 -11.779 1.00 89.62 100 GLY A O 1
ATOM 769 N N . ARG A 1 101 ? 33.710 -5.270 -9.931 1.00 90.38 101 ARG A N 1
ATOM 770 C CA . ARG A 1 101 ? 34.901 -5.180 -9.064 1.00 90.38 101 ARG A CA 1
ATOM 771 C C . ARG A 1 101 ? 35.952 -6.221 -9.438 1.00 90.38 101 ARG A C 1
ATOM 773 O O . ARG A 1 101 ? 37.122 -5.861 -9.541 1.00 90.38 101 ARG A O 1
ATOM 780 N N . SER A 1 102 ? 35.528 -7.461 -9.679 1.00 90.31 102 SER A N 1
ATOM 781 C CA . SER A 1 102 ? 36.420 -8.554 -10.072 1.00 90.31 102 SER A CA 1
ATOM 782 C C . SER A 1 102 ? 37.143 -8.250 -11.387 1.00 90.31 102 SER A C 1
ATOM 784 O O . SER A 1 102 ? 38.359 -8.410 -11.453 1.00 90.31 102 SER A O 1
ATOM 786 N N . ILE A 1 103 ? 36.440 -7.692 -12.380 1.00 90.62 103 ILE A N 1
ATOM 787 C CA . ILE A 1 103 ? 37.039 -7.241 -13.651 1.00 90.62 103 ILE A CA 1
ATOM 788 C C . ILE A 1 103 ? 38.108 -6.156 -13.423 1.00 90.62 103 ILE A C 1
ATOM 790 O O . ILE A 1 103 ? 39.122 -6.128 -14.111 1.00 90.62 103 ILE A O 1
ATOM 794 N N . GLN A 1 104 ? 37.924 -5.282 -12.430 1.00 90.00 104 GLN A N 1
ATOM 795 C CA . GLN A 1 104 ? 38.907 -4.258 -12.046 1.00 90.00 104 GLN A CA 1
ATOM 796 C C . GLN A 1 104 ? 40.049 -4.794 -11.158 1.00 90.00 104 GLN A C 1
ATOM 798 O O . GLN A 1 104 ? 40.813 -3.995 -10.616 1.00 90.00 104 GLN A O 1
ATOM 803 N N . GLY A 1 105 ? 40.137 -6.110 -10.934 1.00 91.38 105 GLY A N 1
ATOM 804 C CA . GLY A 1 105 ? 41.120 -6.723 -10.032 1.00 91.38 105 GLY A CA 1
ATOM 805 C C . GLY A 1 105 ? 40.872 -6.433 -8.547 1.00 91.38 105 GLY A C 1
ATOM 806 O O . GLY A 1 105 ? 41.742 -6.668 -7.711 1.00 91.38 105 GLY A O 1
ATOM 807 N N . LYS A 1 106 ? 39.695 -5.904 -8.193 1.00 87.88 106 LYS A N 1
ATOM 808 C CA . LYS A 1 106 ? 39.303 -5.646 -6.803 1.00 87.88 106 LYS A CA 1
ATOM 809 C C . LYS A 1 106 ? 38.581 -6.874 -6.247 1.00 87.88 106 LYS A C 1
ATOM 811 O O . LYS A 1 106 ? 37.774 -7.472 -6.961 1.00 87.88 106 LYS A O 1
ATOM 816 N N . PRO A 1 107 ? 38.779 -7.219 -4.964 1.00 82.38 107 PRO A N 1
ATOM 817 C CA . PRO A 1 107 ? 38.056 -8.327 -4.360 1.00 82.38 107 PRO A CA 1
ATOM 818 C C . PRO A 1 107 ? 36.546 -8.058 -4.373 1.00 82.38 107 PRO A C 1
ATOM 820 O O . PRO A 1 107 ? 36.087 -6.919 -4.160 1.00 82.38 107 PRO A O 1
ATOM 823 N N . ALA A 1 108 ? 35.785 -9.124 -4.630 1.00 79.19 108 ALA A N 1
ATOM 824 C CA . ALA A 1 108 ? 34.343 -9.137 -4.442 1.00 79.19 108 ALA A CA 1
ATOM 825 C C . ALA A 1 108 ? 34.030 -8.841 -2.970 1.00 79.19 108 ALA A C 1
ATOM 827 O O . ALA A 1 108 ? 34.749 -9.274 -2.069 1.00 79.19 108 ALA A O 1
ATOM 828 N N . GLN A 1 109 ? 32.976 -8.070 -2.718 1.00 75.44 109 GLN A N 1
ATOM 829 C CA . GLN A 1 109 ? 32.504 -7.886 -1.351 1.00 75.44 109 GLN A CA 1
ATOM 830 C C . GLN A 1 109 ? 31.737 -9.147 -0.962 1.00 75.44 109 GLN A C 1
ATOM 832 O O . GLN A 1 109 ? 30.757 -9.472 -1.625 1.00 75.44 109 GLN A O 1
ATOM 837 N N . ALA A 1 110 ? 32.215 -9.861 0.060 1.00 67.06 110 ALA A N 1
ATOM 838 C CA . ALA A 1 110 ? 31.628 -11.125 0.510 1.00 67.06 110 ALA A CA 1
ATOM 839 C C . ALA A 1 110 ? 30.238 -10.941 1.138 1.00 67.06 110 ALA A C 1
ATOM 841 O O . ALA A 1 110 ? 29.402 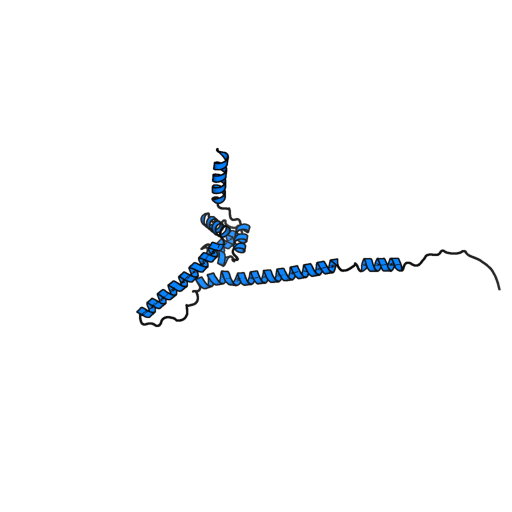-11.833 1.055 1.00 67.06 110 ALA A O 1
ATOM 842 N N . GLU A 1 111 ? 29.975 -9.767 1.710 1.00 63.03 111 GLU A N 1
ATOM 843 C CA . GLU A 1 111 ? 28.685 -9.436 2.301 1.00 63.03 111 GLU A CA 1
ATOM 844 C C . GLU A 1 111 ? 27.875 -8.550 1.351 1.00 63.03 111 GLU A C 1
ATOM 846 O O . GLU A 1 111 ? 28.375 -7.556 0.799 1.00 63.03 111 GLU A O 1
ATOM 851 N N . ALA A 1 112 ? 26.605 -8.917 1.157 1.00 59.53 112 ALA A N 1
ATOM 852 C CA . ALA A 1 112 ? 25.622 -8.018 0.581 1.00 59.53 112 ALA A CA 1
ATOM 853 C C . ALA A 1 112 ? 25.578 -6.765 1.455 1.00 59.53 112 ALA A C 1
ATOM 855 O O . ALA A 1 112 ? 25.333 -6.838 2.658 1.00 59.53 112 ALA A O 1
ATOM 856 N N . LYS A 1 113 ? 25.875 -5.607 0.858 1.00 61.84 113 LYS A N 1
ATOM 857 C CA . LYS A 1 113 ? 25.732 -4.343 1.574 1.00 61.84 113 LYS A CA 1
ATOM 858 C C . LYS A 1 113 ? 24.258 -4.230 1.935 1.00 61.84 113 LYS A C 1
ATOM 860 O O . LYS A 1 113 ? 23.432 -4.338 1.031 1.00 61.84 113 LYS A O 1
ATOM 865 N N . GLU A 1 114 ? 23.970 -4.046 3.221 1.00 54.41 114 GLU A N 1
ATOM 866 C CA . GLU A 1 114 ? 22.602 -3.950 3.721 1.00 54.41 114 GLU A CA 1
ATOM 867 C C . GLU A 1 114 ? 21.799 -2.993 2.832 1.00 54.41 114 GLU A C 1
ATOM 869 O O . GLU A 1 114 ? 22.330 -1.979 2.348 1.00 54.41 114 GLU A O 1
ATOM 874 N N . ASN A 1 115 ? 20.560 -3.397 2.540 1.00 55.12 115 ASN A N 1
ATOM 875 C CA . ASN A 1 115 ? 19.585 -2.654 1.762 1.00 55.12 115 ASN A CA 1
ATOM 876 C C . ASN A 1 115 ? 19.767 -1.152 2.017 1.00 55.12 115 ASN A C 1
ATOM 878 O O . ASN A 1 115 ? 19.583 -0.686 3.131 1.00 55.12 115 ASN A O 1
ATOM 882 N N . GLY A 1 116 ? 20.181 -0.376 1.006 1.00 56.59 116 GLY A N 1
ATOM 883 C CA . GLY A 1 116 ? 20.451 1.051 1.214 1.00 56.59 116 GLY A CA 1
ATOM 884 C C . GLY A 1 116 ? 19.264 1.747 1.895 1.00 56.59 116 GLY A C 1
ATOM 885 O O . GLY A 1 116 ? 18.139 1.278 1.781 1.00 56.59 116 GLY A O 1
ATOM 886 N N . ARG A 1 117 ? 19.484 2.883 2.564 1.00 55.19 117 ARG A N 1
ATOM 887 C CA . ARG A 1 117 ? 18.520 3.561 3.465 1.00 55.19 117 ARG A CA 1
ATOM 888 C C . ARG A 1 117 ? 17.048 3.609 2.998 1.00 55.19 117 ARG A C 1
ATOM 890 O O . ARG A 1 117 ? 16.148 3.615 3.827 1.00 55.19 117 ARG A O 1
ATOM 897 N N . VAL A 1 118 ? 16.801 3.650 1.688 1.00 48.44 118 VAL A N 1
ATOM 898 C CA . VAL A 1 118 ? 15.464 3.589 1.066 1.00 48.44 118 VAL A CA 1
ATOM 899 C C . VAL A 1 118 ? 14.839 2.192 1.144 1.00 48.44 118 VAL A C 1
ATOM 901 O O . VAL A 1 118 ? 13.673 2.062 1.495 1.00 48.44 118 VAL A O 1
ATOM 904 N N . ALA A 1 119 ? 15.602 1.145 0.847 1.00 55.28 119 ALA A N 1
ATOM 905 C CA . ALA A 1 119 ? 15.157 -0.237 0.941 1.00 55.28 119 ALA A CA 1
ATOM 906 C C . ALA A 1 119 ? 15.062 -0.709 2.406 1.00 55.28 119 ALA A C 1
ATOM 908 O O . ALA A 1 119 ? 14.186 -1.511 2.720 1.00 55.28 119 ALA A O 1
ATOM 909 N N . ASP A 1 120 ? 15.874 -0.157 3.312 1.00 55.78 120 ASP A N 1
ATOM 910 C CA . ASP A 1 120 ? 15.678 -0.309 4.761 1.00 55.78 120 ASP A CA 1
ATOM 911 C C . ASP A 1 120 ? 14.434 0.424 5.265 1.00 55.78 120 ASP A C 1
ATOM 913 O O . ASP A 1 120 ? 13.704 -0.112 6.091 1.00 55.78 120 ASP A O 1
ATOM 917 N N . ALA A 1 121 ? 14.136 1.621 4.749 1.00 56.59 121 ALA A N 1
ATOM 918 C CA . ALA A 1 121 ? 12.886 2.314 5.058 1.00 56.59 121 ALA A CA 1
ATOM 919 C C . ALA A 1 121 ? 11.668 1.545 4.524 1.00 56.59 121 ALA A C 1
ATOM 921 O O . ALA A 1 121 ? 10.660 1.463 5.223 1.00 56.59 121 ALA A O 1
ATOM 922 N N . PHE A 1 122 ? 11.786 0.938 3.336 1.00 60.06 122 PHE A N 1
ATOM 923 C CA . PHE A 1 122 ? 10.794 0.020 2.778 1.00 60.06 122 PHE A CA 1
ATOM 924 C C . PHE A 1 122 ? 10.607 -1.167 3.729 1.00 60.06 122 PHE A C 1
ATOM 926 O O . PHE A 1 122 ? 9.588 -1.249 4.408 1.00 60.06 122 PHE A O 1
ATOM 933 N N . LYS A 1 123 ? 11.630 -2.012 3.911 1.00 59.25 123 LYS A N 1
ATOM 934 C CA . LYS A 1 123 ? 11.566 -3.208 4.772 1.00 59.25 123 LYS A CA 1
ATOM 935 C C . LYS A 1 123 ? 11.217 -2.898 6.235 1.00 59.25 123 LYS A C 1
ATOM 937 O O . LYS A 1 123 ? 10.593 -3.726 6.894 1.00 59.25 123 LYS A O 1
ATOM 942 N N . GLY A 1 124 ? 11.635 -1.751 6.763 1.00 58.28 124 GLY A N 1
ATOM 943 C CA . GLY A 1 124 ? 11.361 -1.304 8.128 1.00 58.28 124 GLY A CA 1
ATOM 944 C C . GLY A 1 124 ? 9.911 -0.872 8.332 1.00 58.28 124 GLY A C 1
ATOM 945 O O . GLY A 1 124 ? 9.330 -1.196 9.367 1.00 58.28 124 GLY A O 1
ATOM 946 N N . ALA A 1 125 ? 9.299 -0.223 7.334 1.00 57.22 125 ALA A N 1
ATOM 947 C CA . ALA A 1 125 ? 7.876 0.104 7.364 1.00 57.22 125 ALA A CA 1
ATOM 948 C C . ALA A 1 125 ? 7.000 -1.160 7.388 1.00 57.22 125 ALA A C 1
ATOM 950 O O . ALA A 1 125 ? 6.001 -1.166 8.096 1.00 57.22 125 ALA A O 1
ATOM 951 N N . PHE A 1 126 ? 7.416 -2.231 6.699 1.00 54.59 126 PHE A N 1
ATOM 952 C CA . PHE A 1 126 ? 6.723 -3.526 6.701 1.00 54.59 126 PHE A CA 1
ATOM 953 C C . PHE A 1 126 ? 6.985 -4.380 7.960 1.00 54.59 126 PHE A C 1
ATOM 955 O O . PHE A 1 126 ? 6.090 -5.076 8.431 1.00 54.59 126 PHE A O 1
ATOM 962 N N . ARG A 1 127 ? 8.204 -4.368 8.529 1.00 53.12 127 ARG A N 1
ATOM 963 C CA . ARG A 1 127 ? 8.571 -5.253 9.659 1.00 53.12 127 ARG A CA 1
ATOM 964 C C . ARG A 1 127 ? 8.165 -4.737 11.039 1.00 53.12 127 ARG A C 1
ATOM 966 O O . ARG A 1 127 ? 7.748 -5.539 11.873 1.00 53.12 127 ARG A O 1
ATOM 973 N N . ILE A 1 128 ? 8.319 -3.438 11.308 1.00 48.47 128 ILE A N 1
ATOM 974 C CA . ILE A 1 128 ? 8.097 -2.884 12.659 1.00 48.47 128 ILE A CA 1
ATOM 975 C C . ILE A 1 128 ? 6.620 -2.975 13.048 1.00 48.47 128 ILE A C 1
ATOM 977 O O . ILE A 1 128 ? 6.293 -3.273 14.195 1.00 48.47 128 ILE A O 1
ATOM 981 N N . GLU A 1 129 ? 5.719 -2.763 12.095 1.00 47.53 129 GLU A N 1
ATOM 982 C CA . GLU A 1 129 ? 4.290 -2.757 12.385 1.00 47.53 129 GLU A CA 1
ATOM 983 C C . GLU A 1 129 ? 3.685 -4.134 12.511 1.00 47.53 129 GLU A C 1
ATOM 985 O O . GLU A 1 129 ? 2.915 -4.354 13.439 1.00 47.53 129 GLU A O 1
ATOM 990 N N . ARG A 1 130 ? 4.107 -5.084 11.679 1.00 52.62 130 ARG A N 1
ATOM 991 C CA . ARG A 1 130 ? 3.654 -6.467 11.792 1.00 52.62 130 ARG A CA 1
ATOM 992 C C . ARG A 1 130 ? 3.957 -7.052 13.176 1.00 52.62 130 ARG A C 1
ATOM 994 O O . ARG A 1 130 ? 3.143 -7.778 13.740 1.00 52.62 130 ARG A O 1
ATOM 1001 N N . ALA A 1 131 ? 5.093 -6.678 13.770 1.00 51.84 131 ALA A N 1
ATOM 1002 C CA . ALA A 1 131 ? 5.428 -7.030 15.149 1.00 51.84 131 ALA A CA 1
ATOM 1003 C C . ALA A 1 131 ? 4.527 -6.319 16.183 1.00 51.84 131 ALA A C 1
ATOM 1005 O O . ALA A 1 131 ? 4.050 -6.956 17.123 1.00 51.84 131 ALA A O 1
ATOM 1006 N N . PHE A 1 132 ? 4.240 -5.025 16.000 1.00 49.09 132 PHE A N 1
ATOM 1007 C CA . PHE A 1 132 ? 3.351 -4.258 16.885 1.00 49.09 132 PHE A CA 1
ATOM 1008 C C . PHE A 1 132 ? 1.888 -4.724 16.819 1.00 49.09 132 PHE A C 1
ATOM 1010 O O . PHE A 1 132 ? 1.246 -4.888 17.855 1.00 49.09 132 PHE A O 1
ATOM 1017 N N . ALA A 1 133 ? 1.361 -4.973 15.622 1.00 54.75 133 ALA A N 1
ATOM 1018 C CA . ALA A 1 133 ? 0.010 -5.473 15.399 1.00 54.75 133 ALA A CA 1
ATOM 1019 C C . ALA A 1 133 ? -0.169 -6.875 15.995 1.00 54.75 133 ALA A C 1
ATOM 1021 O O . ALA A 1 133 ? -1.182 -7.137 16.647 1.00 54.75 133 ALA A O 1
ATOM 1022 N N . SER A 1 134 ? 0.841 -7.743 15.858 1.00 63.00 134 SER A N 1
ATOM 1023 C CA . SER A 1 134 ? 0.845 -9.064 16.494 1.00 63.00 134 SER A CA 1
ATOM 1024 C C . SER A 1 134 ? 0.835 -8.953 18.025 1.00 63.00 134 SER A C 1
ATOM 1026 O O . SER A 1 134 ? 0.028 -9.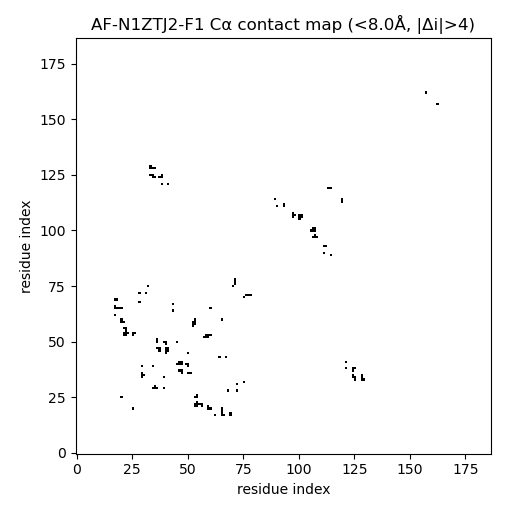614 18.675 1.00 63.00 134 SER A O 1
ATOM 1028 N N . ALA A 1 135 ? 1.632 -8.048 18.607 1.00 61.28 135 ALA A N 1
ATOM 1029 C CA . ALA A 1 135 ? 1.649 -7.810 20.055 1.00 61.28 135 ALA A CA 1
ATOM 1030 C C . ALA A 1 135 ? 0.324 -7.224 20.590 1.00 61.28 135 ALA A C 1
ATOM 1032 O O . ALA A 1 135 ? -0.113 -7.555 21.696 1.00 61.28 135 ALA A O 1
ATOM 1033 N N . ILE A 1 136 ? -0.349 -6.364 19.819 1.00 70.38 136 ILE A N 1
ATOM 1034 C CA . ILE A 1 136 ? -1.688 -5.860 20.166 1.00 70.38 136 ILE A CA 1
ATOM 1035 C C . ILE A 1 136 ? -2.718 -6.995 20.079 1.00 70.38 136 ILE A C 1
ATOM 1037 O O . IL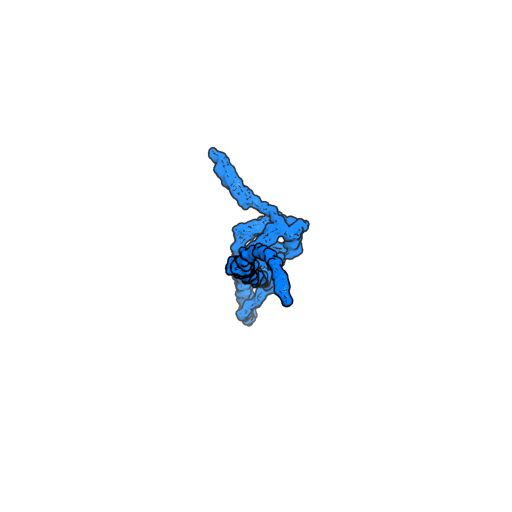E A 1 136 ? -3.529 -7.149 20.992 1.00 70.38 136 ILE A O 1
ATOM 1041 N N . GLY A 1 137 ? -2.668 -7.816 19.026 1.00 68.25 137 GLY A N 1
ATOM 1042 C CA . GLY A 1 137 ? -3.557 -8.966 18.844 1.00 68.25 137 GLY A CA 1
ATOM 1043 C C . GLY A 1 137 ? -3.449 -9.994 19.973 1.00 68.25 137 GLY A C 1
ATOM 1044 O O . GLY A 1 137 ? -4.473 -10.426 20.506 1.00 68.25 137 GLY A O 1
ATOM 1045 N N . GLU A 1 138 ? -2.229 -10.324 20.401 1.00 77.62 138 GLU A N 1
ATOM 1046 C CA . GLU A 1 138 ? -1.984 -11.220 21.540 1.00 77.62 138 GLU A CA 1
ATOM 1047 C C . GLU A 1 138 ? -2.558 -10.658 22.847 1.00 77.62 138 GLU A C 1
ATOM 1049 O O . GLU A 1 138 ? -3.280 -11.358 23.559 1.00 77.62 138 GLU A O 1
ATOM 1054 N N . ASN A 1 139 ? -2.320 -9.376 23.140 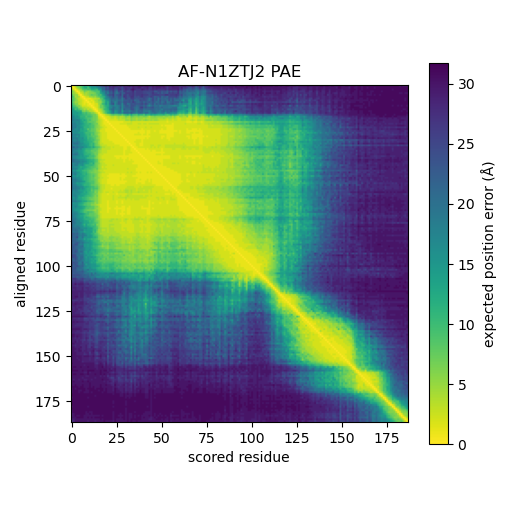1.00 72.25 139 ASN A N 1
ATOM 1055 C CA . ASN A 1 139 ? -2.846 -8.737 24.351 1.00 72.25 139 ASN A CA 1
ATOM 1056 C C . ASN A 1 139 ? -4.384 -8.648 24.362 1.00 72.25 139 ASN A C 1
ATOM 1058 O O . ASN A 1 139 ? -5.024 -8.872 25.396 1.00 72.25 139 ASN A O 1
ATOM 1062 N N . VAL A 1 140 ? -5.005 -8.368 23.213 1.00 80.75 140 VAL A N 1
ATOM 1063 C CA . VAL A 1 140 ? -6.471 -8.393 23.070 1.00 80.75 140 VAL A CA 1
ATOM 1064 C C . VAL A 1 140 ? -7.011 -9.815 23.265 1.00 80.75 140 VAL A C 1
ATOM 1066 O O . VAL A 1 140 ? -7.980 -10.008 23.995 1.00 80.75 140 VAL A O 1
ATOM 1069 N N . GLY A 1 141 ? -6.353 -10.834 22.709 1.00 81.00 141 GLY A N 1
ATOM 1070 C CA . GLY A 1 141 ? -6.727 -12.232 22.935 1.00 81.00 141 GLY A CA 1
ATOM 1071 C C . GLY A 1 141 ? -6.639 -12.649 24.409 1.00 81.00 141 GLY A C 1
ATOM 1072 O O . GLY A 1 141 ? -7.538 -13.315 24.927 1.00 81.00 141 GLY A O 1
ATOM 1073 N N . LEU A 1 142 ? -5.589 -12.230 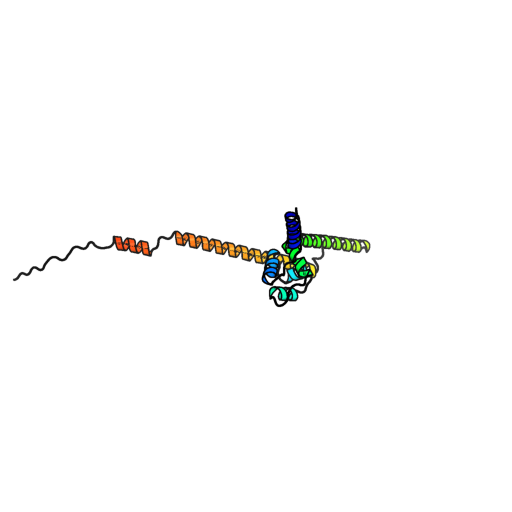25.119 1.00 86.94 142 LEU A N 1
ATOM 1074 C CA . LEU A 1 142 ? -5.424 -12.507 26.550 1.00 86.94 142 LEU A CA 1
ATOM 1075 C C . LEU A 1 142 ? -6.513 -11.836 27.398 1.00 86.94 142 LEU A C 1
ATOM 1077 O O . LEU A 1 142 ? -7.095 -12.481 28.273 1.00 86.94 142 LEU A O 1
ATOM 1081 N N . SER A 1 143 ? -6.820 -10.567 27.120 1.00 76.94 143 SER A N 1
ATOM 1082 C CA . SER A 1 143 ? -7.858 -9.816 27.839 1.00 76.94 143 SER A CA 1
ATOM 1083 C C . SER A 1 143 ? -9.264 -10.370 27.597 1.00 76.94 143 SER A C 1
ATOM 1085 O O . SER A 1 143 ? -10.018 -10.535 28.557 1.00 76.94 143 SER A O 1
ATOM 1087 N N . LEU A 1 144 ? -9.595 -10.757 26.361 1.00 83.25 144 LEU A N 1
ATOM 1088 C CA . LEU A 1 144 ? -10.866 -11.415 26.038 1.00 83.25 144 LEU A CA 1
ATOM 1089 C C . LEU A 1 144 ? -11.010 -12.761 26.760 1.00 83.25 144 LEU A C 1
ATOM 1091 O O . LEU A 1 144 ? -12.055 -13.044 27.345 1.00 83.25 144 LEU A O 1
ATOM 1095 N N . ASN A 1 145 ? -9.946 -13.568 26.800 1.00 89.69 145 ASN A N 1
ATOM 1096 C CA . ASN A 1 145 ? -9.946 -14.832 27.539 1.00 89.69 145 ASN A CA 1
ATOM 1097 C C . ASN A 1 145 ? -10.082 -14.630 29.058 1.00 89.69 145 ASN A C 1
ATOM 1099 O O . ASN A 1 145 ? -10.749 -15.417 29.735 1.00 89.69 145 ASN A O 1
ATOM 1103 N N . ALA A 1 146 ? -9.465 -13.584 29.614 1.00 87.19 146 ALA A N 1
ATOM 1104 C CA . ALA A 1 146 ? -9.613 -13.234 31.025 1.00 87.19 146 ALA A CA 1
ATOM 1105 C C . ALA A 1 146 ? -11.053 -12.801 31.357 1.00 87.19 146 ALA A C 1
ATOM 1107 O O . ALA A 1 146 ? -11.604 -13.242 32.369 1.00 87.19 146 ALA A O 1
ATOM 1108 N N . LEU A 1 147 ? -11.676 -12.010 30.478 1.00 82.81 147 LEU A N 1
ATOM 1109 C CA . LEU A 1 147 ? -13.082 -11.609 30.566 1.00 82.81 147 LEU A CA 1
ATOM 1110 C C . LEU A 1 147 ? -14.024 -12.814 30.508 1.00 82.81 147 LEU A C 1
ATOM 1112 O O . LEU A 1 147 ? -14.848 -12.972 31.404 1.00 82.81 147 LEU A O 1
ATOM 1116 N N . ALA A 1 148 ? -13.836 -13.716 29.544 1.00 84.88 148 ALA A N 1
ATOM 1117 C CA . ALA A 1 148 ? -14.639 -14.934 29.427 1.00 84.88 148 ALA A CA 1
ATOM 1118 C C . ALA A 1 148 ? -14.543 -15.818 30.687 1.00 84.88 148 ALA A C 1
ATOM 1120 O O . ALA A 1 148 ? -15.538 -16.366 31.163 1.00 84.88 148 ALA A O 1
ATOM 1121 N N . ARG A 1 149 ? -13.350 -15.923 31.294 1.00 86.62 149 ARG A N 1
ATOM 1122 C CA . ARG A 1 149 ? -13.159 -16.650 32.565 1.00 86.62 149 ARG A CA 1
ATOM 1123 C C . ARG A 1 149 ? -13.845 -15.963 33.745 1.00 86.62 149 ARG A C 1
ATOM 1125 O O . ARG A 1 149 ? -14.349 -16.652 34.634 1.00 86.62 149 ARG A O 1
ATOM 1132 N N . LEU A 1 150 ? -13.836 -14.632 33.792 1.00 79.94 150 LEU A N 1
ATOM 1133 C CA . LEU A 1 150 ? -14.541 -13.857 34.816 1.00 79.94 150 LEU A CA 1
ATOM 1134 C C . LEU A 1 150 ? -16.053 -14.015 34.680 1.00 79.94 150 LEU A C 1
ATOM 1136 O O . LEU A 1 150 ? -16.718 -14.276 35.679 1.00 79.94 150 LEU A O 1
ATOM 1140 N N . GLU A 1 151 ? -16.572 -13.942 33.460 1.00 80.62 151 GLU A N 1
ATOM 1141 C CA . GLU A 1 151 ? -17.985 -14.147 33.157 1.00 80.62 151 GLU A CA 1
ATOM 1142 C C . GLU A 1 151 ? -18.438 -15.560 33.550 1.00 80.62 151 GLU A C 1
ATOM 1144 O O . GLU A 1 151 ? -19.412 -15.721 34.284 1.00 80.62 151 GLU A O 1
ATOM 1149 N N . GLN A 1 152 ? -17.663 -16.589 33.199 1.00 84.50 152 GLN A N 1
ATOM 1150 C CA . GLN A 1 152 ? -17.952 -17.970 33.592 1.00 84.50 152 GLN A CA 1
ATOM 1151 C C . GLN A 1 152 ? -17.921 -18.170 35.120 1.00 84.50 152 GLN A C 1
ATOM 1153 O O . GLN A 1 152 ? -18.704 -18.948 35.670 1.00 84.50 152 GLN A O 1
ATOM 1158 N N . ARG A 1 153 ? -17.027 -17.472 35.835 1.00 75.06 153 ARG A N 1
ATOM 1159 C CA . ARG A 1 153 ? -16.983 -17.487 37.310 1.00 75.06 153 ARG A CA 1
ATOM 1160 C C . ARG A 1 153 ? -18.143 -16.721 37.934 1.00 75.06 153 ARG A C 1
ATOM 1162 O O . ARG A 1 153 ? -18.629 -17.148 38.977 1.00 75.06 153 ARG A O 1
ATOM 1169 N N . ALA A 1 154 ? -18.577 -15.623 37.322 1.00 69.00 154 ALA A N 1
ATOM 1170 C CA . ALA A 1 154 ? -19.737 -14.860 37.763 1.00 69.00 154 ALA A CA 1
ATOM 1171 C C . ALA A 1 154 ? -21.028 -15.673 37.585 1.00 69.00 154 ALA A C 1
ATOM 1173 O O . ALA A 1 154 ? -21.825 -15.736 38.512 1.00 69.00 154 ALA A O 1
ATOM 1174 N N . GLN A 1 155 ? -21.176 -16.385 36.463 1.00 70.56 155 GLN A N 1
ATOM 1175 C CA . GLN A 1 155 ? -22.304 -17.292 36.210 1.00 70.56 155 GLN A CA 1
ATOM 1176 C C . GLN A 1 155 ? -22.316 -18.514 37.146 1.00 70.56 155 GLN A C 1
ATOM 1178 O O . GLN A 1 155 ? -23.379 -19.034 37.469 1.00 70.56 155 GLN A O 1
ATOM 1183 N N . ARG A 1 156 ? -21.145 -18.987 37.598 1.00 66.25 156 ARG A N 1
ATOM 1184 C CA . ARG A 1 156 ? -21.023 -20.136 38.518 1.00 66.25 156 ARG A CA 1
ATOM 1185 C C . ARG A 1 156 ? -21.111 -19.788 40.001 1.00 66.25 156 ARG A C 1
ATOM 1187 O O . ARG A 1 156 ? -21.180 -20.710 40.812 1.00 66.25 156 ARG A O 1
ATOM 1194 N N . ARG A 1 157 ? -21.057 -18.511 40.392 1.00 61.53 157 ARG A N 1
ATOM 1195 C CA . ARG A 1 157 ? -21.218 -18.140 41.803 1.00 61.53 157 ARG A CA 1
ATOM 1196 C C . ARG A 1 157 ? -22.711 -18.087 42.137 1.00 61.53 157 ARG A C 1
ATOM 1198 O O . ARG A 1 157 ? -23.391 -17.214 41.607 1.00 61.53 157 ARG A O 1
ATOM 1205 N N . PRO A 1 158 ? -23.224 -18.952 43.032 1.00 59.91 158 PRO A N 1
ATOM 1206 C CA . PRO A 1 158 ? -24.549 -18.734 43.589 1.00 59.91 158 PRO A CA 1
ATOM 1207 C C . PRO A 1 158 ? -24.535 -17.409 44.358 1.00 59.91 158 PRO A C 1
ATOM 1209 O O . PRO A 1 158 ? -23.560 -17.082 45.046 1.00 59.91 158 PRO A O 1
ATOM 1212 N N . SER A 1 159 ? -25.590 -16.615 44.193 1.00 67.31 159 SER A N 1
ATOM 1213 C CA . SER A 1 159 ? -25.709 -15.309 44.832 1.00 67.31 159 SER A CA 1
ATOM 1214 C C . SER A 1 159 ? -25.627 -15.471 46.351 1.00 67.31 159 SER A C 1
ATOM 1216 O O . SER A 1 159 ? -26.456 -16.142 46.960 1.00 67.31 159 SER A O 1
ATOM 1218 N N . VAL A 1 160 ? -24.636 -14.834 46.985 1.00 66.94 160 VAL A N 1
ATOM 1219 C CA . VAL A 1 160 ? -24.502 -14.823 48.454 1.00 66.94 160 VAL A CA 1
ATOM 1220 C C . VAL A 1 160 ? -25.762 -14.237 49.096 1.00 66.94 160 VAL A C 1
ATOM 1222 O O . VAL A 1 160 ? -26.184 -14.701 50.144 1.00 66.94 160 VAL A O 1
ATOM 1225 N N . LEU A 1 161 ? -26.419 -13.282 48.431 1.00 62.12 161 LEU A N 1
ATOM 1226 C CA . LEU A 1 161 ? -27.704 -12.720 48.850 1.00 62.12 161 LEU A CA 1
ATOM 1227 C C . LEU A 1 161 ? -28.848 -13.740 48.797 1.00 62.12 161 LEU A C 1
ATOM 1229 O O . LEU A 1 161 ? -29.703 -13.728 49.680 1.00 62.12 161 LEU A O 1
ATOM 1233 N N . GLU A 1 162 ? -28.874 -14.623 47.796 1.00 68.31 162 GLU A N 1
ATOM 1234 C CA . GLU A 1 162 ? -29.838 -15.730 47.757 1.00 68.31 162 GLU A CA 1
ATOM 1235 C C . GLU A 1 162 ? -29.536 -16.759 48.840 1.00 68.31 162 GLU A C 1
ATOM 1237 O O . GLU A 1 162 ? -30.446 -17.128 49.572 1.00 68.31 162 GLU A O 1
ATOM 1242 N N . ALA A 1 163 ? -28.269 -17.135 49.025 1.00 74.38 163 ALA A N 1
ATOM 1243 C CA . ALA A 1 163 ? -27.864 -18.047 50.093 1.00 74.38 163 ALA A CA 1
ATOM 1244 C C . ALA A 1 163 ? -28.190 -17.478 51.489 1.00 74.38 163 ALA A C 1
ATOM 1246 O O . ALA A 1 163 ? -28.676 -18.195 52.362 1.00 74.38 163 ALA A O 1
ATOM 1247 N N . MET A 1 164 ? -27.993 -16.172 51.690 1.00 71.12 164 MET A N 1
ATOM 1248 C CA . MET A 1 164 ? -28.366 -15.471 52.920 1.00 71.12 164 MET A CA 1
ATOM 1249 C C . MET A 1 164 ? -29.884 -15.397 53.102 1.00 71.12 164 MET A C 1
ATOM 1251 O O . MET A 1 164 ? -30.360 -15.585 54.218 1.00 71.12 164 MET A O 1
ATOM 1255 N N . ARG A 1 165 ? -30.665 -15.162 52.037 1.00 73.31 165 ARG A N 1
ATOM 1256 C CA . ARG A 1 165 ? -32.138 -15.205 52.096 1.00 73.31 165 ARG A CA 1
ATOM 1257 C C . ARG A 1 165 ? -32.656 -16.604 52.397 1.00 73.31 165 ARG A C 1
ATOM 1259 O O . ARG A 1 165 ? -33.586 -16.742 53.182 1.00 73.31 165 ARG A O 1
ATOM 1266 N N . GLU A 1 166 ? -32.053 -17.628 51.810 1.00 73.50 166 GLU A N 1
ATOM 1267 C CA . GLU A 1 166 ? -32.424 -19.023 52.031 1.00 73.50 166 GLU A CA 1
ATOM 1268 C C . GLU A 1 166 ? -32.106 -19.461 53.469 1.00 73.50 166 GLU A C 1
ATOM 1270 O O . GLU A 1 166 ? -32.915 -20.132 54.111 1.00 73.50 166 GLU A O 1
ATOM 1275 N N . GLN A 1 167 ? -30.970 -19.022 54.020 1.00 70.31 167 GLN A N 1
ATOM 1276 C CA . GLN A 1 167 ? -30.639 -19.228 55.432 1.00 70.31 167 GLN A CA 1
ATOM 1277 C C . GLN A 1 167 ? -31.538 -18.416 56.369 1.00 70.31 167 GLN A C 1
ATOM 1279 O O . GLN A 1 167 ? -31.986 -18.951 57.379 1.00 70.31 167 GLN A O 1
ATOM 1284 N N . ALA A 1 168 ? -31.863 -17.166 56.032 1.00 69.62 168 ALA A N 1
ATOM 1285 C CA . ALA A 1 168 ? -32.786 -16.343 56.813 1.00 69.62 168 ALA A CA 1
ATOM 1286 C C . ALA A 1 168 ? -34.217 -16.911 56.808 1.00 69.62 168 ALA A C 1
ATOM 1288 O O . ALA A 1 168 ? -34.898 -16.867 57.829 1.00 69.62 168 ALA A O 1
ATOM 1289 N N . ALA A 1 169 ? -34.656 -17.501 55.692 1.00 68.88 169 ALA A N 1
ATOM 1290 C CA . ALA A 1 169 ? -35.932 -18.205 55.595 1.00 68.88 169 ALA A CA 1
ATOM 1291 C C . ALA A 1 169 ? -35.940 -19.503 56.423 1.00 68.88 169 ALA A C 1
ATOM 1293 O O . ALA A 1 169 ? -36.945 -19.812 57.058 1.00 68.88 169 ALA A O 1
ATOM 1294 N N . LYS A 1 170 ? -34.815 -20.231 56.475 1.00 69.69 170 LYS A N 1
ATOM 1295 C CA . LYS A 1 170 ? -34.644 -21.416 57.340 1.00 69.69 170 LYS A CA 1
ATOM 1296 C C . LYS A 1 170 ? -34.500 -21.064 58.828 1.00 69.69 170 LYS A C 1
ATOM 1298 O O . LYS A 1 170 ? -34.799 -21.902 59.669 1.00 69.69 170 LYS A O 1
ATOM 1303 N N . ALA A 1 171 ? -34.065 -19.846 59.152 1.00 62.53 171 ALA A N 1
ATOM 1304 C CA . ALA A 1 171 ? -33.875 -19.356 60.518 1.00 62.53 171 ALA A CA 1
ATOM 1305 C C . ALA A 1 171 ? -35.084 -18.585 61.087 1.00 62.53 171 ALA A C 1
ATOM 1307 O O . ALA A 1 171 ? -34.999 -18.049 62.193 1.00 62.53 171 ALA A O 1
ATOM 1308 N N . ALA A 1 172 ? -36.207 -18.507 60.365 1.00 51.69 172 ALA A N 1
ATOM 1309 C CA . ALA A 1 172 ? -37.411 -17.858 60.875 1.00 51.69 172 ALA A CA 1
ATOM 1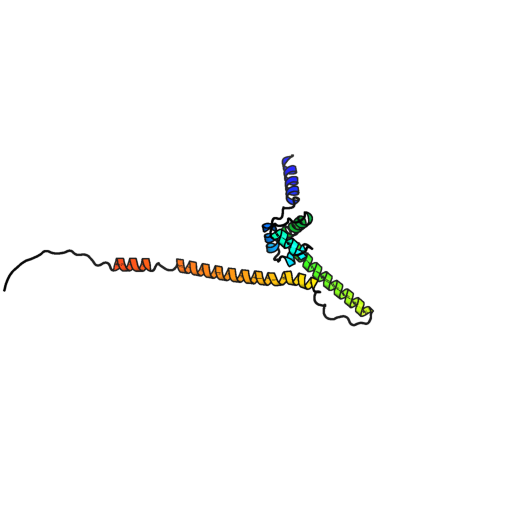310 C C . ALA A 1 172 ? -37.991 -18.655 62.069 1.00 51.69 172 ALA A C 1
ATOM 1312 O O . ALA A 1 172 ? -38.301 -19.838 61.913 1.00 51.69 172 ALA A O 1
ATOM 1313 N N . PRO A 1 173 ? -38.157 -18.048 63.262 1.00 52.34 173 PRO A N 1
ATOM 1314 C CA . PRO A 1 173 ? -38.673 -18.755 64.429 1.00 52.34 173 PRO A CA 1
ATOM 1315 C C . PRO A 1 173 ? -40.175 -19.036 64.281 1.00 52.34 173 PRO A C 1
ATOM 1317 O O . PRO A 1 173 ? -40.939 -18.194 63.799 1.00 52.34 173 PRO A O 1
ATOM 1320 N N . ALA A 1 174 ? -40.605 -20.221 64.725 1.00 47.88 174 ALA A N 1
ATOM 1321 C CA . ALA A 1 174 ? -42.011 -20.601 64.797 1.00 47.88 174 ALA A CA 1
ATOM 1322 C C . ALA A 1 174 ? -42.769 -19.647 65.737 1.00 47.88 174 ALA A C 1
ATOM 1324 O O . ALA A 1 174 ? -42.456 -19.539 66.922 1.00 47.88 174 ALA A O 1
ATOM 1325 N N . LYS A 1 175 ? -43.769 -18.935 65.208 1.00 54.31 175 LYS A N 1
ATOM 1326 C CA . LYS A 1 175 ? -44.685 -18.115 66.010 1.00 54.31 175 LYS A CA 1
ATOM 1327 C C . LYS A 1 175 ? -45.721 -19.013 66.701 1.00 54.31 175 LYS A C 1
ATOM 1329 O O . LYS A 1 175 ? -46.547 -19.602 66.015 1.00 54.31 175 LYS A O 1
ATOM 1334 N N . HIS A 1 176 ? -45.746 -19.006 68.034 1.00 40.00 176 HIS A N 1
ATOM 1335 C CA . HIS A 1 176 ? -46.938 -19.268 68.860 1.00 40.00 176 HIS A CA 1
ATOM 1336 C C . HIS A 1 176 ? -47.023 -18.147 69.909 1.00 40.00 176 HIS A C 1
ATOM 1338 O O . HIS A 1 176 ? -46.088 -17.957 70.676 1.00 40.00 176 HIS A O 1
ATOM 1344 N N . GLN A 1 177 ? -47.858 -17.138 69.643 1.00 43.22 177 GLN A N 1
ATOM 1345 C CA . GLN A 1 177 ? -49.197 -16.865 70.206 1.00 43.22 177 GLN A CA 1
ATOM 1346 C C . GLN A 1 177 ? -49.204 -16.489 71.706 1.00 43.22 177 GLN A C 1
ATOM 1348 O O . GLN A 1 177 ? -48.669 -17.237 72.516 1.00 43.22 177 GLN A O 1
ATOM 1353 N N . PRO A 1 178 ? -49.806 -15.338 72.079 1.00 43.41 178 PRO A N 1
ATOM 1354 C CA . PRO A 1 178 ? -49.883 -14.880 73.463 1.00 43.41 178 PRO A CA 1
ATOM 1355 C C . PRO A 1 178 ? -51.074 -15.524 74.186 1.00 43.41 178 PRO A C 1
ATOM 1357 O O . PRO A 1 178 ? -52.208 -15.386 73.728 1.00 43.41 178 PRO A O 1
ATOM 1360 N N . GLU A 1 179 ? -50.833 -16.177 75.325 1.00 33.84 179 GLU A N 1
ATOM 1361 C CA . GLU A 1 179 ? -51.908 -16.587 76.232 1.00 33.84 179 GLU A CA 1
ATOM 1362 C C . GLU A 1 179 ? -52.107 -15.615 77.396 1.00 33.84 179 GLU A C 1
ATOM 1364 O O . GLU A 1 179 ? -51.199 -14.938 77.877 1.00 33.84 179 GLU A O 1
ATOM 1369 N N . ALA A 1 180 ? -53.386 -15.552 77.753 1.00 45.22 180 ALA A N 1
ATOM 1370 C CA . ALA A 1 180 ? -54.093 -14.609 78.587 1.00 45.22 180 ALA A CA 1
ATOM 1371 C C . ALA A 1 180 ? -53.507 -14.346 79.984 1.00 45.22 180 ALA A C 1
ATOM 1373 O O . ALA A 1 180 ? -53.077 -15.239 80.708 1.00 45.22 180 ALA A O 1
ATOM 1374 N N . SER A 1 181 ? -53.651 -13.074 80.365 1.00 51.69 181 SER A N 1
ATOM 1375 C CA . SER A 1 181 ? -53.817 -12.565 81.727 1.00 51.69 181 SER A CA 1
ATOM 1376 C C . SER A 1 181 ? -54.476 -13.572 82.675 1.00 51.69 181 SER A C 1
ATOM 1378 O O . SER A 1 181 ? -55.611 -13.991 82.438 1.00 51.69 181 SER A O 1
ATOM 1380 N N . HIS A 1 182 ? -53.816 -13.857 83.799 1.00 44.75 182 HIS A N 1
ATOM 1381 C CA . HIS A 1 182 ? -54.532 -14.223 85.012 1.00 44.75 182 HIS A CA 1
ATOM 1382 C C . HIS A 1 182 ? -53.935 -13.551 86.252 1.00 44.75 182 HIS A C 1
ATOM 1384 O O . HIS A 1 182 ? -52.849 -13.873 86.726 1.00 44.75 182 HIS A O 1
ATOM 1390 N N . ASP A 1 183 ? -54.719 -12.603 86.756 1.00 57.25 183 ASP A N 1
ATOM 1391 C CA . ASP A 1 183 ? -54.774 -12.124 88.131 1.00 57.25 183 ASP A CA 1
ATOM 1392 C C . ASP A 1 183 ? -54.914 -13.286 89.135 1.00 57.25 183 ASP A C 1
ATOM 1394 O O . ASP A 1 183 ? -55.761 -14.168 88.933 1.00 57.25 183 ASP A O 1
ATOM 1398 N N . ARG A 1 184 ? -54.108 -13.254 90.214 1.00 43.31 184 ARG A N 1
ATOM 1399 C CA . ARG A 1 184 ? -54.583 -13.381 91.608 1.00 43.31 184 ARG A CA 1
ATOM 1400 C C . ARG A 1 184 ? -53.466 -13.244 92.663 1.00 43.31 184 ARG A C 1
ATOM 1402 O O . ARG A 1 184 ? -52.583 -14.085 92.757 1.00 43.31 184 ARG A O 1
ATOM 1409 N N . GLY A 1 185 ? -53.592 -12.201 93.489 1.00 41.38 185 GLY A N 1
ATOM 1410 C CA . GLY A 1 185 ? -53.703 -12.251 94.961 1.00 41.38 185 GLY A CA 1
ATOM 1411 C C . GLY A 1 185 ? -52.662 -12.958 95.854 1.00 41.38 185 GLY A C 1
ATOM 1412 O O . GLY A 1 185 ? -52.548 -14.175 95.845 1.00 41.38 185 GLY A O 1
ATOM 1413 N N . SER A 1 186 ? -52.118 -12.156 96.785 1.00 46.62 186 SER A N 1
ATOM 1414 C CA . SER A 1 186 ? -51.837 -12.449 98.210 1.00 46.62 186 SER A CA 1
ATOM 1415 C C . SER A 1 186 ? -50.839 -13.558 98.590 1.00 46.62 186 SER A C 1
ATOM 1417 O O . SER A 1 186 ? -51.156 -14.738 98.498 1.00 46.62 186 SER A O 1
ATOM 1419 N N . ARG A 1 187 ? -49.744 -13.192 99.275 1.00 44.06 187 ARG A N 1
ATOM 1420 C CA . ARG A 1 187 ? -49.649 -13.103 100.750 1.00 44.06 187 ARG A CA 1
ATOM 1421 C C . ARG A 1 187 ? -48.320 -12.479 101.171 1.00 44.06 187 ARG A C 1
ATOM 1423 O O . ARG A 1 187 ? -47.319 -12.734 100.472 1.00 44.06 187 ARG A O 1
#

Organism: NCBI:txid1235802